Protein AF-A0A8W7PB86-F1 (afdb_monomer)

Nearest PDB structures (foldseek):
  3zx6-assembly1_B  TM=9.253E-01  e=7.399E-15  Archaeoglobus fulgidus DSM 4304
  1qu7-assembly1_B  TM=8.849E-01  e=1.994E-15  Escherichia coli
  8c5v-assembly1_I  TM=8.626E-01  e=2.073E-13  Escherichia coli
  3ja6-assembly1_I  TM=6.008E-01  e=1.093E-08  Escherichia coli
  5xg2-assembly1_A  TM=4.480E-01  e=7.455E-02  Pyrococcus yayanosii CH1

Solvent-accessible surface area (backbone atoms only — not comparable to full-atom values): 10425 Å² total; per-residue (Å²): 108,68,68,57,54,50,53,37,51,52,50,25,53,49,21,54,51,50,31,52,52,27,51,54,50,31,52,51,30,52,53,50,36,53,52,38,53,53,50,46,51,51,42,51,53,50,43,56,51,44,53,53,51,43,56,53,31,53,49,51,30,52,50,19,52,51,44,30,52,53,18,50,53,43,31,52,53,16,61,72,52,45,83,82,13,53,70,51,32,52,51,18,53,51,48,26,50,51,17,52,53,47,31,52,52,27,52,53,51,43,51,53,42,54,51,49,46,52,52,44,53,54,50,40,53,56,44,51,54,49,33,55,49,29,54,49,48,35,52,54,32,50,52,51,31,53,52,24,52,52,47,28,53,52,26,53,50,49,51,54,52,51,52,51,50,52,53,53,49,55,54,50,49,53,51,50,53,50,50,51,52,52,49,53,52,51,50,54,51,49,52,52,50,50,52,52,50,52,52,54,48,51,70,71,69,66,74,78,95,125

Structure (mmCIF, N/CA/C/O backbone):
data_AF-A0A8W7PB86-F1
#
_entry.id   AF-A0A8W7PB86-F1
#
loop_
_atom_site.group_PDB
_atom_site.id
_atom_site.type_symbol
_atom_site.label_atom_id
_atom_site.label_alt_id
_atom_site.label_comp_id
_atom_site.label_asym_id
_atom_site.label_entity_id
_atom_site.label_seq_id
_atom_site.pdbx_PDB_ins_code
_atom_site.Cartn_x
_atom_site.Cartn_y
_atom_site.Cartn_z
_atom_site.occupancy
_atom_site.B_iso_or_equiv
_atom_site.auth_seq_id
_atom_site.auth_comp_id
_atom_site.auth_asym_id
_atom_site.auth_atom_id
_atom_site.pdbx_PDB_model_num
ATOM 1 N N . MET A 1 1 ? 31.584 1.619 -36.256 1.00 73.12 1 MET A N 1
ATOM 2 C CA . MET A 1 1 ? 30.435 0.694 -36.369 1.00 73.12 1 MET A CA 1
ATOM 3 C C . MET A 1 1 ? 30.340 -0.238 -35.172 1.00 73.12 1 MET A C 1
ATOM 5 O O . MET A 1 1 ? 29.289 -0.254 -34.556 1.00 73.12 1 MET A O 1
ATOM 9 N N . GLU A 1 2 ? 31.423 -0.909 -34.764 1.00 80.25 2 GLU A N 1
ATOM 10 C CA . GLU A 1 2 ? 31.419 -1.807 -33.590 1.00 80.25 2 GLU A CA 1
ATOM 11 C C . GLU A 1 2 ? 30.862 -1.173 -32.307 1.00 80.25 2 GLU A C 1
ATOM 13 O O . GLU A 1 2 ? 30.047 -1.788 -31.629 1.00 80.25 2 GLU A O 1
ATOM 18 N N . GLN A 1 3 ? 31.235 0.077 -32.009 1.00 84.69 3 GLN A N 1
ATOM 19 C CA . GLN A 1 3 ? 30.703 0.808 -30.851 1.00 84.69 3 GLN A CA 1
ATOM 20 C C . GLN A 1 3 ? 29.182 1.021 -30.932 1.00 84.69 3 GLN A C 1
ATOM 22 O O . GLN A 1 3 ? 28.494 0.817 -29.942 1.00 84.69 3 GLN A O 1
ATOM 27 N N . LEU A 1 4 ? 28.639 1.354 -32.112 1.00 87.50 4 LEU A N 1
ATOM 28 C CA . LEU A 1 4 ? 27.190 1.511 -32.297 1.00 87.50 4 LEU A CA 1
ATOM 29 C C . LEU A 1 4 ? 26.461 0.176 -32.121 1.00 87.50 4 LEU A C 1
ATOM 31 O O . LEU A 1 4 ? 25.465 0.122 -31.407 1.00 87.50 4 LEU A O 1
ATOM 35 N N . THR A 1 5 ? 26.981 -0.909 -32.707 1.00 89.44 5 THR A N 1
ATOM 36 C CA . THR A 1 5 ? 26.427 -2.258 -32.518 1.00 89.44 5 THR A CA 1
ATOM 37 C C . THR A 1 5 ? 26.437 -2.662 -31.043 1.00 89.44 5 THR A C 1
ATOM 39 O O . THR A 1 5 ? 25.452 -3.206 -30.547 1.00 89.44 5 THR A O 1
ATOM 42 N N . ALA A 1 6 ? 27.527 -2.370 -30.325 1.00 92.00 6 ALA A N 1
ATOM 43 C CA . ALA A 1 6 ? 27.647 -2.661 -28.901 1.00 92.00 6 ALA A CA 1
ATOM 44 C C . ALA A 1 6 ? 26.615 -1.884 -28.068 1.00 92.00 6 ALA A C 1
ATOM 46 O O . ALA A 1 6 ? 25.937 -2.483 -27.235 1.00 92.00 6 ALA A O 1
ATOM 47 N N . THR A 1 7 ? 26.441 -0.582 -28.321 1.00 93.12 7 THR A N 1
ATOM 48 C CA . THR A 1 7 ? 25.456 0.242 -27.604 1.00 93.12 7 THR A CA 1
ATOM 49 C C . THR A 1 7 ? 24.020 -0.198 -27.885 1.00 93.12 7 THR A C 1
ATOM 51 O O . THR A 1 7 ? 23.219 -0.280 -26.959 1.00 93.12 7 THR A O 1
ATOM 54 N N . VAL A 1 8 ? 23.681 -0.528 -29.135 1.00 93.88 8 VAL A N 1
ATOM 55 C CA . VAL A 1 8 ? 22.331 -1.000 -29.487 1.00 93.88 8 VAL A CA 1
ATOM 56 C C . VAL A 1 8 ? 22.029 -2.351 -28.836 1.00 93.88 8 VAL A C 1
ATOM 58 O O . VAL A 1 8 ? 20.952 -2.528 -28.268 1.00 93.88 8 VAL A O 1
ATOM 61 N N . LYS A 1 9 ? 22.993 -3.279 -28.832 1.00 90.44 9 LYS A N 1
ATOM 62 C CA . LYS A 1 9 ? 22.848 -4.559 -28.129 1.00 90.44 9 LYS A CA 1
ATOM 63 C C . LYS A 1 9 ? 22.656 -4.359 -26.623 1.00 90.44 9 LYS A C 1
ATOM 65 O O . LYS A 1 9 ? 21.748 -4.937 -26.039 1.00 90.44 9 LYS A O 1
ATOM 70 N N . GLN A 1 10 ? 23.457 -3.485 -26.015 1.00 93.94 10 GLN A N 1
ATOM 71 C CA . GLN A 1 10 ? 23.319 -3.144 -24.601 1.00 93.94 10 GLN A CA 1
ATOM 72 C C . GLN A 1 10 ? 21.949 -2.520 -24.287 1.00 93.94 10 GLN A C 1
ATOM 74 O O . GLN A 1 10 ? 21.375 -2.809 -23.241 1.00 93.94 10 GLN A O 1
ATOM 79 N N . ASN A 1 11 ? 21.392 -1.696 -25.181 1.00 93.88 11 ASN A N 1
ATOM 80 C CA . ASN A 1 11 ? 20.044 -1.145 -25.018 1.00 93.88 11 ASN A CA 1
ATOM 81 C C . ASN A 1 11 ? 18.960 -2.230 -25.061 1.00 93.88 11 ASN A C 1
ATOM 83 O O . ASN A 1 11 ? 18.049 -2.190 -24.236 1.00 93.88 11 ASN A O 1
ATOM 87 N N . ALA A 1 12 ? 19.070 -3.207 -25.967 1.00 91.31 12 ALA A N 1
ATOM 88 C CA . ALA A 1 12 ? 18.151 -4.345 -26.020 1.00 91.31 12 ALA A CA 1
ATOM 89 C C . ALA A 1 12 ? 18.204 -5.171 -24.722 1.00 91.31 12 ALA A C 1
ATOM 91 O O . ALA A 1 12 ? 17.166 -5.457 -24.123 1.00 91.31 12 ALA A O 1
ATOM 92 N N . ASP A 1 13 ? 19.411 -5.482 -24.241 1.00 92.38 13 ASP A N 1
ATOM 93 C CA . ASP A 1 13 ? 19.615 -6.217 -22.988 1.00 92.38 13 ASP A CA 1
ATOM 94 C C . ASP A 1 13 ? 19.053 -5.435 -21.783 1.00 92.38 13 ASP A C 1
ATOM 96 O O . ASP A 1 13 ? 18.333 -5.990 -20.948 1.00 92.38 13 ASP A O 1
ATOM 100 N N . ASN A 1 14 ? 19.300 -4.121 -21.724 1.00 94.25 14 ASN A N 1
ATOM 101 C CA . ASN A 1 14 ? 18.752 -3.241 -20.690 1.00 94.25 14 ASN A CA 1
ATOM 102 C C . ASN A 1 14 ? 17.219 -3.192 -20.721 1.00 94.25 14 ASN A C 1
ATOM 104 O O . ASN A 1 14 ? 16.592 -3.212 -19.663 1.00 94.25 14 ASN A O 1
ATOM 108 N N . ALA A 1 15 ? 16.609 -3.147 -21.907 1.00 94.12 15 ALA A N 1
ATOM 109 C CA . ALA A 1 15 ? 15.158 -3.168 -22.058 1.00 94.12 15 ALA A CA 1
ATOM 110 C C . ALA A 1 15 ? 14.560 -4.497 -21.563 1.00 94.12 15 ALA A C 1
ATOM 112 O O . ALA A 1 15 ? 13.553 -4.500 -20.852 1.00 94.12 15 ALA A O 1
ATOM 113 N N . HIS A 1 16 ? 15.215 -5.629 -21.847 1.00 90.94 16 HIS A N 1
ATOM 114 C CA . HIS A 1 16 ? 14.817 -6.931 -21.307 1.00 90.94 16 HIS A CA 1
ATOM 115 C C . HIS A 1 16 ? 14.925 -6.998 -19.778 1.00 90.94 16 HIS A C 1
ATOM 117 O O . HIS A 1 16 ? 13.985 -7.456 -19.123 1.00 90.94 16 HIS A O 1
ATOM 123 N N . HIS A 1 17 ? 16.022 -6.508 -19.196 1.00 93.12 17 HIS A N 1
ATOM 124 C CA . HIS A 1 17 ? 16.174 -6.416 -17.741 1.00 93.12 17 HIS A CA 1
ATOM 125 C C . HIS A 1 17 ? 15.119 -5.502 -17.105 1.00 93.12 17 HIS A C 1
ATOM 127 O O . HIS A 1 17 ? 14.488 -5.877 -16.118 1.00 93.12 17 HIS A O 1
ATOM 133 N N . ALA A 1 18 ? 14.876 -4.323 -17.678 1.00 94.31 18 ALA A N 1
ATOM 134 C CA . ALA A 1 18 ? 13.863 -3.396 -17.183 1.00 94.31 18 ALA A CA 1
ATOM 135 C C . ALA A 1 18 ? 12.451 -4.002 -17.235 1.00 94.31 18 ALA A C 1
ATOM 137 O O . ALA A 1 18 ? 11.664 -3.801 -16.312 1.00 94.31 18 ALA A O 1
ATOM 138 N N . ASN A 1 19 ? 12.143 -4.793 -18.267 1.00 91.88 19 ASN A N 1
ATOM 139 C CA . ASN A 1 19 ? 10.886 -5.532 -18.359 1.00 91.88 19 ASN A CA 1
ATOM 140 C C . ASN A 1 19 ? 10.727 -6.561 -17.219 1.00 91.88 19 ASN A C 1
ATOM 142 O O . ASN A 1 19 ? 9.663 -6.645 -16.608 1.00 91.88 19 ASN A O 1
ATOM 146 N N . GLN A 1 20 ? 11.787 -7.300 -16.876 1.00 91.62 20 GLN A N 1
ATOM 147 C CA . GLN A 1 20 ? 11.762 -8.223 -15.732 1.00 91.62 20 GLN A CA 1
ATOM 148 C C . GLN A 1 20 ? 11.542 -7.482 -14.407 1.00 91.62 20 GLN A C 1
ATOM 150 O O . GLN A 1 20 ? 10.650 -7.850 -13.647 1.00 91.62 20 GLN A O 1
ATOM 155 N N . LEU A 1 21 ? 12.266 -6.381 -14.169 1.00 93.88 21 LEU A N 1
ATOM 156 C CA . LEU A 1 21 ? 12.064 -5.550 -12.975 1.00 93.88 21 LEU A CA 1
ATOM 157 C C . LEU A 1 21 ? 10.634 -4.998 -12.893 1.00 93.88 21 LEU A C 1
ATOM 159 O O . LEU A 1 21 ? 10.044 -4.951 -11.813 1.00 93.88 21 LEU A O 1
ATOM 163 N N . ALA A 1 22 ? 10.062 -4.584 -14.025 1.00 93.69 22 ALA A N 1
ATOM 164 C CA . ALA A 1 22 ? 8.675 -4.144 -14.090 1.00 93.69 22 ALA A CA 1
ATOM 165 C C . ALA A 1 22 ? 7.706 -5.288 -13.738 1.00 93.69 22 ALA A C 1
ATOM 167 O O . ALA A 1 22 ? 6.748 -5.075 -12.996 1.00 93.69 22 ALA A O 1
ATOM 168 N N . ALA A 1 23 ? 7.951 -6.515 -14.202 1.00 90.81 23 ALA A N 1
ATOM 169 C CA . ALA A 1 23 ? 7.130 -7.668 -13.834 1.00 90.81 23 ALA A CA 1
ATOM 170 C C . ALA A 1 23 ? 7.153 -7.930 -12.315 1.00 90.81 23 ALA A C 1
ATOM 172 O O . ALA A 1 23 ? 6.088 -8.043 -11.701 1.00 90.81 23 ALA A O 1
ATOM 173 N N . ASP A 1 24 ? 8.337 -7.922 -11.700 1.00 93.69 24 ASP A N 1
ATOM 174 C CA . ASP A 1 24 ? 8.505 -8.128 -10.255 1.00 93.69 24 ASP A CA 1
ATOM 175 C C . ASP A 1 24 ? 7.837 -7.014 -9.429 1.00 93.69 24 ASP A C 1
ATOM 177 O O . ASP A 1 24 ? 7.148 -7.271 -8.433 1.00 93.69 24 ASP A O 1
ATOM 181 N N . ALA A 1 25 ? 7.979 -5.757 -9.864 1.00 93.44 25 ALA A N 1
ATOM 182 C CA . ALA A 1 25 ? 7.320 -4.614 -9.237 1.00 93.44 25 ALA A CA 1
ATOM 183 C C . ALA A 1 25 ? 5.789 -4.709 -9.342 1.00 93.44 25 ALA A C 1
ATOM 185 O O . ALA A 1 25 ? 5.083 -4.423 -8.373 1.00 93.44 25 ALA A O 1
ATOM 186 N N . SER A 1 26 ? 5.267 -5.154 -10.490 1.00 93.62 26 SER A N 1
ATOM 187 C CA . SER A 1 26 ? 3.831 -5.364 -10.698 1.00 93.62 26 SER A CA 1
ATOM 188 C C . SER A 1 26 ? 3.287 -6.457 -9.778 1.00 93.62 26 SER A C 1
ATOM 190 O O . SER A 1 26 ? 2.278 -6.250 -9.103 1.00 93.62 26 SER A O 1
ATOM 192 N N . GLN A 1 27 ? 3.996 -7.584 -9.666 1.00 93.44 27 GLN A N 1
ATOM 193 C CA . GLN A 1 27 ? 3.640 -8.662 -8.744 1.00 93.44 27 GLN A CA 1
ATOM 194 C C . GLN A 1 27 ? 3.636 -8.182 -7.286 1.00 93.44 27 GLN A C 1
ATOM 196 O O . GLN A 1 27 ? 2.700 -8.471 -6.537 1.00 93.44 27 GLN A O 1
ATOM 201 N N . THR A 1 28 ? 4.647 -7.410 -6.886 1.00 94.19 28 THR A N 1
ATOM 202 C CA . THR A 1 28 ? 4.736 -6.841 -5.533 1.00 94.19 28 THR A CA 1
ATOM 203 C C . THR A 1 28 ? 3.569 -5.891 -5.253 1.00 94.19 28 THR A C 1
ATOM 205 O O . THR A 1 28 ? 2.939 -5.972 -4.199 1.00 94.19 28 THR A O 1
ATOM 208 N N . ALA A 1 29 ? 3.216 -5.028 -6.209 1.00 93.06 29 ALA A N 1
ATOM 209 C CA . ALA A 1 29 ? 2.075 -4.125 -6.083 1.00 93.06 29 ALA A CA 1
ATOM 210 C C . ALA A 1 29 ? 0.734 -4.882 -6.008 1.00 93.06 29 ALA A C 1
ATOM 212 O O . ALA A 1 29 ? -0.136 -4.515 -5.218 1.00 93.06 29 ALA A O 1
ATOM 213 N N . GLN A 1 30 ? 0.573 -5.976 -6.761 1.00 93.06 30 GLN A N 1
ATOM 214 C CA . GLN A 1 30 ? -0.606 -6.847 -6.674 1.00 93.06 30 GLN A CA 1
ATOM 215 C C . GLN A 1 30 ? -0.737 -7.507 -5.296 1.00 93.06 30 GLN A C 1
ATOM 217 O O . GLN A 1 30 ? -1.824 -7.503 -4.716 1.00 93.06 30 GLN A O 1
ATOM 222 N N . GLN A 1 31 ? 0.362 -8.034 -4.747 1.00 94.38 31 GLN A N 1
ATOM 223 C CA . GLN A 1 31 ? 0.389 -8.568 -3.381 1.00 94.38 31 GLN A CA 1
ATOM 224 C C . GLN A 1 31 ? 0.056 -7.477 -2.354 1.00 94.38 31 GLN A C 1
ATOM 226 O O . GLN A 1 31 ? -0.749 -7.705 -1.452 1.00 94.38 31 GLN A O 1
ATOM 231 N N . GLY A 1 32 ? 0.592 -6.266 -2.535 1.00 94.44 32 GLY A N 1
ATOM 232 C CA . GLY A 1 32 ? 0.239 -5.096 -1.729 1.00 94.44 32 GLY A CA 1
ATOM 233 C C . GLY A 1 32 ? -1.262 -4.791 -1.757 1.00 94.44 32 GLY A C 1
ATOM 234 O O . GLY A 1 32 ? -1.870 -4.596 -0.706 1.00 94.44 32 GLY A O 1
ATOM 235 N N . GLY A 1 33 ? -1.888 -4.841 -2.936 1.00 93.19 33 GLY A N 1
ATOM 236 C CA . GLY A 1 33 ? -3.338 -4.687 -3.089 1.00 93.19 33 GLY A CA 1
ATOM 237 C C . GLY A 1 33 ? -4.150 -5.764 -2.355 1.00 93.19 33 GLY A C 1
ATOM 238 O O . GLY A 1 33 ? -5.169 -5.459 -1.735 1.00 93.19 33 GLY A O 1
ATOM 239 N N . GLN A 1 34 ? -3.687 -7.018 -2.353 1.00 93.25 34 GLN A N 1
ATOM 240 C CA . GLN A 1 34 ? -4.328 -8.097 -1.587 1.00 93.25 34 GLN A CA 1
ATOM 241 C C . GLN A 1 34 ? -4.240 -7.864 -0.073 1.00 93.25 34 GLN A C 1
ATOM 243 O O . GLN A 1 34 ? -5.244 -8.021 0.625 1.00 93.25 34 GLN A O 1
ATOM 248 N N . LEU A 1 35 ? -3.074 -7.443 0.431 1.00 94.12 35 LEU A N 1
ATOM 249 C CA . LEU A 1 35 ? -2.894 -7.101 1.846 1.00 94.12 35 LEU A CA 1
ATOM 250 C C . LEU A 1 35 ? -3.803 -5.940 2.259 1.00 94.12 35 LEU A C 1
ATOM 252 O O . LEU A 1 35 ? -4.456 -6.010 3.298 1.00 94.12 35 LEU A O 1
ATOM 256 N N . VAL A 1 36 ? -3.895 -4.899 1.429 1.00 94.56 36 VAL A N 1
ATOM 257 C CA . VAL A 1 36 ? -4.808 -3.769 1.645 1.00 94.56 36 VAL A CA 1
ATOM 258 C C . VAL A 1 36 ? -6.252 -4.254 1.799 1.00 94.56 36 VAL A C 1
ATOM 260 O O . VAL A 1 36 ? -6.921 -3.883 2.762 1.00 94.56 36 VAL A O 1
ATOM 263 N N . ASN A 1 37 ? -6.719 -5.150 0.925 1.00 91.44 37 ASN A N 1
ATOM 264 C CA . ASN A 1 37 ? -8.068 -5.717 1.022 1.00 91.44 37 ASN A CA 1
ATOM 265 C C . ASN A 1 37 ? -8.293 -6.498 2.329 1.00 91.44 37 ASN A C 1
ATOM 267 O O . ASN A 1 37 ? -9.357 -6.386 2.942 1.00 91.44 37 ASN A O 1
ATOM 271 N N . GLN A 1 38 ? -7.292 -7.253 2.792 1.00 94.69 38 GLN A N 1
ATOM 272 C CA . GLN A 1 38 ? -7.339 -7.932 4.092 1.00 94.69 38 GLN A CA 1
ATOM 273 C C . GLN A 1 38 ? -7.425 -6.947 5.266 1.00 94.69 38 GLN A C 1
ATOM 275 O O . GLN A 1 38 ? -8.203 -7.166 6.201 1.00 94.69 38 GLN A O 1
ATOM 280 N N . VAL A 1 39 ? -6.671 -5.846 5.214 1.00 94.50 39 VAL A N 1
ATOM 281 C CA . VAL A 1 39 ? -6.720 -4.795 6.241 1.00 94.50 39 VAL A CA 1
ATOM 282 C C . VAL A 1 39 ? -8.101 -4.141 6.272 1.00 94.50 39 VAL A C 1
ATOM 284 O O . VAL A 1 39 ? -8.668 -3.994 7.352 1.00 94.50 39 VAL A O 1
ATOM 287 N N . VAL A 1 40 ? -8.690 -3.824 5.114 1.00 92.06 40 VAL A N 1
ATOM 288 C CA . VAL A 1 40 ? -10.060 -3.282 5.034 1.00 92.06 40 VAL A CA 1
ATOM 289 C C . VAL A 1 40 ? -11.077 -4.250 5.643 1.00 92.06 40 VAL A C 1
ATOM 291 O O . VAL A 1 40 ? -11.936 -3.824 6.414 1.00 92.06 40 VAL A O 1
ATOM 294 N N . SER A 1 41 ? -10.978 -5.551 5.348 1.00 93.44 41 SER A N 1
ATOM 295 C CA . SER A 1 41 ? -11.853 -6.562 5.961 1.00 93.44 41 SER A CA 1
ATOM 296 C C . SER A 1 41 ? -11.722 -6.567 7.485 1.00 93.44 41 SER A C 1
ATOM 298 O O . SER A 1 41 ? -12.723 -6.502 8.191 1.00 93.44 41 SER A O 1
ATOM 300 N N . THR A 1 42 ? -10.488 -6.555 7.991 1.00 94.94 42 THR A N 1
ATOM 301 C CA . THR A 1 42 ? -10.215 -6.540 9.435 1.00 94.94 42 THR A CA 1
ATOM 302 C C . THR A 1 42 ? -10.768 -5.276 10.099 1.00 94.94 42 THR A C 1
ATOM 304 O O . THR A 1 42 ? -11.363 -5.346 11.171 1.00 94.94 42 THR A O 1
ATOM 307 N N . MET A 1 43 ? -10.638 -4.111 9.456 1.00 93.00 43 MET A N 1
ATOM 308 C CA . MET A 1 43 ? -11.208 -2.858 9.964 1.00 93.00 43 MET A CA 1
ATOM 309 C C . MET A 1 43 ? -12.740 -2.907 10.037 1.00 93.00 43 MET A C 1
ATOM 311 O O . MET A 1 43 ? -13.323 -2.426 11.011 1.00 93.00 43 MET A O 1
ATOM 315 N N . ARG A 1 44 ? -13.408 -3.541 9.063 1.00 91.44 44 ARG A N 1
ATOM 316 C CA . ARG A 1 44 ? -14.864 -3.765 9.112 1.00 91.44 44 ARG A CA 1
ATOM 317 C C . ARG A 1 44 ? -15.263 -4.678 10.270 1.00 91.44 44 ARG A C 1
ATOM 319 O O . ARG A 1 44 ? -16.227 -4.367 10.966 1.00 91.44 44 ARG A O 1
ATOM 326 N N . ASP A 1 45 ? -14.503 -5.740 10.527 1.00 94.56 45 ASP A N 1
ATOM 327 C CA . ASP A 1 45 ? -14.751 -6.646 11.655 1.00 94.56 45 ASP A CA 1
ATOM 328 C C . ASP A 1 45 ? -14.557 -5.945 13.012 1.00 94.56 45 ASP A C 1
ATOM 330 O O . ASP A 1 45 ? -15.356 -6.134 13.938 1.00 94.56 45 ASP A O 1
ATOM 334 N N . ILE A 1 46 ? -13.539 -5.082 13.128 1.00 93.31 46 ILE A N 1
ATOM 335 C CA . ILE A 1 46 ? -13.310 -4.242 14.314 1.00 93.31 46 ILE A CA 1
ATOM 336 C C . ILE A 1 46 ? -14.473 -3.264 14.509 1.00 93.31 46 ILE A C 1
ATOM 338 O O . ILE A 1 46 ? -14.976 -3.130 15.627 1.00 93.31 46 ILE A O 1
ATOM 342 N N . SER A 1 47 ? -14.932 -2.606 13.441 1.00 91.81 47 SER A N 1
ATOM 343 C CA . SER A 1 47 ? -16.084 -1.697 13.486 1.00 91.81 47 SER A CA 1
ATOM 344 C C . SER A 1 47 ? -17.356 -2.424 13.944 1.00 91.81 47 SER A C 1
ATOM 346 O O . SER A 1 47 ? -18.011 -2.000 14.898 1.00 91.81 47 SER A O 1
ATOM 348 N N . GLY A 1 48 ? -17.647 -3.595 13.364 1.00 92.88 48 GLY A N 1
ATOM 349 C CA . GLY A 1 48 ? -18.783 -4.427 13.767 1.00 92.88 48 GLY A CA 1
ATOM 350 C C . GLY A 1 48 ? -18.696 -4.908 15.219 1.00 92.88 48 GLY A C 1
ATOM 351 O O . GLY A 1 48 ? -19.695 -4.906 15.938 1.00 92.88 48 GLY A O 1
ATOM 352 N N . SER A 1 49 ? -17.500 -5.274 15.686 1.00 95.38 49 SER A N 1
ATOM 353 C CA . SER A 1 49 ? -17.269 -5.637 17.091 1.00 95.38 49 SER A CA 1
ATOM 354 C C . SER A 1 49 ? -17.476 -4.444 18.024 1.00 95.38 49 SER A C 1
ATOM 356 O O . SER A 1 49 ? -18.121 -4.584 19.059 1.00 95.38 49 SER A O 1
ATOM 358 N N . SER A 1 50 ? -17.001 -3.260 17.635 1.00 95.00 50 SER A N 1
ATOM 359 C CA . SER A 1 50 ? -17.154 -2.025 18.413 1.00 95.00 50 SER A CA 1
ATOM 360 C C . SER A 1 50 ? -18.625 -1.636 18.566 1.00 95.00 50 SER A C 1
ATOM 362 O O . SER A 1 50 ? -19.051 -1.280 19.663 1.00 95.00 50 SER A O 1
ATOM 364 N N . GLN A 1 51 ? -19.426 -1.805 17.510 1.00 92.25 51 GLN A N 1
ATOM 365 C CA . GLN A 1 51 ? -20.870 -1.573 17.556 1.00 92.25 51 GLN A CA 1
ATOM 366 C C . GLN A 1 51 ? -21.572 -2.486 18.573 1.00 92.25 51 GLN A C 1
ATOM 368 O O . GLN A 1 51 ? -22.391 -2.019 19.362 1.00 92.25 51 GLN A O 1
ATOM 373 N N . ARG A 1 52 ? -21.203 -3.774 18.626 1.00 95.69 52 ARG A N 1
ATOM 374 C CA . ARG A 1 52 ? -21.742 -4.702 19.638 1.00 95.69 52 ARG A CA 1
ATOM 375 C C . ARG A 1 52 ? -21.371 -4.277 21.057 1.00 95.69 52 ARG A C 1
ATOM 377 O O . ARG A 1 52 ? -22.192 -4.385 21.963 1.00 95.69 52 ARG A O 1
ATOM 384 N N . ILE A 1 53 ? -20.147 -3.788 21.270 1.00 95.38 53 ILE A N 1
ATOM 385 C CA . ILE A 1 53 ? -19.736 -3.277 22.587 1.00 95.38 53 ILE A CA 1
ATOM 386 C C . ILE A 1 53 ? -20.558 -2.029 22.946 1.00 95.38 53 ILE A C 1
ATOM 388 O O . ILE A 1 53 ? -20.976 -1.904 24.099 1.00 95.38 53 ILE A O 1
ATOM 392 N N . ALA A 1 54 ? -20.853 -1.144 21.987 1.00 95.38 54 ALA A N 1
ATOM 393 C CA . ALA A 1 54 ? -21.714 0.017 22.223 1.00 95.38 54 ALA A CA 1
ATOM 394 C C . ALA A 1 54 ? -23.112 -0.411 22.704 1.00 95.38 54 ALA A C 1
ATOM 396 O O . ALA A 1 54 ? -23.569 0.065 23.739 1.00 95.38 54 ALA A O 1
ATOM 397 N N . GLU A 1 55 ? -23.739 -1.383 22.033 1.00 95.88 55 GLU A N 1
ATOM 398 C CA . GLU A 1 55 ? -25.047 -1.934 22.424 1.00 95.88 55 GLU A CA 1
ATOM 399 C C . GLU A 1 55 ? -25.038 -2.522 23.846 1.00 95.88 55 GLU A C 1
ATOM 401 O O . GLU A 1 55 ? -25.935 -2.249 24.650 1.00 95.88 55 GLU A O 1
ATOM 406 N N . ILE A 1 56 ? -23.995 -3.285 24.193 1.00 96.62 56 ILE A N 1
ATOM 407 C CA . ILE A 1 56 ? -23.818 -3.838 25.545 1.00 96.62 56 ILE A CA 1
ATOM 408 C C . ILE A 1 56 ? -23.651 -2.711 26.571 1.00 96.62 56 ILE A C 1
ATOM 410 O O . ILE A 1 56 ? -24.220 -2.769 27.661 1.00 96.62 56 ILE A O 1
ATOM 414 N N . THR A 1 57 ? -22.901 -1.667 26.230 1.00 96.50 57 THR A N 1
ATOM 415 C CA . THR A 1 57 ? -22.664 -0.521 27.117 1.00 96.50 57 THR A CA 1
ATOM 416 C C . THR A 1 57 ? -23.955 0.261 27.369 1.00 96.50 57 THR A C 1
ATOM 418 O O . THR A 1 57 ? -24.246 0.622 28.514 1.00 96.50 57 THR A O 1
ATOM 421 N N . THR A 1 58 ? -24.794 0.434 26.343 1.00 96.69 58 THR A N 1
ATOM 422 C CA . THR A 1 58 ? -26.142 1.004 26.481 1.00 96.69 58 THR A CA 1
ATOM 423 C C . THR A 1 58 ? -27.018 0.159 27.410 1.00 96.69 58 THR A C 1
ATOM 425 O O . THR A 1 58 ? -27.692 0.710 28.284 1.00 96.69 58 THR A O 1
ATOM 428 N N . LEU A 1 59 ? -26.979 -1.173 27.284 1.00 97.94 59 LEU A N 1
ATOM 429 C CA . LEU A 1 59 ? -27.700 -2.081 28.183 1.00 97.94 59 LEU A CA 1
ATOM 430 C C . LEU A 1 59 ? -27.222 -1.942 29.639 1.00 97.94 59 LEU A C 1
ATOM 432 O O . LEU A 1 59 ? -28.053 -1.843 30.541 1.00 97.94 59 LEU A O 1
ATOM 436 N N . ILE A 1 60 ? -25.907 -1.880 29.877 1.00 97.00 60 ILE A N 1
ATOM 437 C CA . ILE A 1 60 ? -25.326 -1.687 31.218 1.00 97.00 60 ILE A CA 1
ATOM 438 C C . ILE A 1 60 ? -25.800 -0.365 31.831 1.00 97.00 60 ILE A C 1
ATOM 440 O O . ILE A 1 60 ? -26.218 -0.344 32.989 1.00 97.00 60 ILE A O 1
ATOM 444 N N . ASN A 1 61 ? -25.799 0.726 31.060 1.00 97.50 61 ASN A N 1
ATOM 445 C CA . ASN A 1 61 ? -26.326 2.012 31.518 1.00 97.50 61 ASN A CA 1
ATOM 446 C C . ASN A 1 61 ? -27.827 1.918 31.873 1.00 97.50 61 ASN A C 1
ATOM 448 O O . ASN A 1 61 ? -28.267 2.456 32.890 1.00 97.50 61 ASN A O 1
ATOM 452 N N . GLY A 1 62 ? -28.609 1.163 31.092 1.00 97.88 62 GLY A N 1
ATOM 453 C CA . GLY A 1 62 ? -30.008 0.852 31.401 1.00 97.88 62 GLY A CA 1
ATOM 454 C C . GLY A 1 62 ? -30.185 0.084 32.718 1.00 97.88 62 GLY A C 1
ATOM 455 O O . GLY A 1 62 ? -31.024 0.457 33.540 1.00 97.88 62 GLY A O 1
ATOM 456 N N . ILE A 1 63 ? -29.359 -0.939 32.965 1.00 97.88 63 ILE A N 1
ATOM 457 C CA . ILE A 1 63 ? -29.360 -1.713 34.220 1.00 97.88 63 ILE A CA 1
ATOM 458 C C . ILE A 1 63 ? -28.976 -0.821 35.407 1.00 97.88 63 ILE A C 1
ATOM 460 O O . ILE A 1 63 ? -29.612 -0.879 36.463 1.00 97.88 63 ILE A O 1
ATOM 464 N N . ALA A 1 64 ? -27.968 0.038 35.243 1.00 98.19 64 ALA A N 1
ATOM 465 C CA . ALA A 1 64 ? -27.559 0.996 36.263 1.00 98.19 64 ALA A CA 1
ATOM 466 C C . ALA A 1 64 ? -28.700 1.973 36.600 1.00 98.19 64 ALA A C 1
ATOM 468 O O . ALA A 1 64 ? -28.992 2.214 37.773 1.00 98.19 64 ALA A O 1
ATOM 469 N N . PHE A 1 65 ? -29.418 2.472 35.591 1.00 97.69 65 PHE A N 1
ATOM 470 C CA . PHE A 1 65 ? -30.588 3.326 35.790 1.00 97.69 65 PHE A CA 1
ATOM 471 C C . PHE A 1 65 ? -31.720 2.611 36.543 1.00 97.69 65 PHE A C 1
ATOM 473 O O . PHE A 1 65 ? -32.254 3.155 37.512 1.00 97.69 65 PHE A O 1
ATOM 480 N N . GLN A 1 66 ? -32.047 1.374 36.158 1.00 98.31 66 GLN A N 1
ATOM 481 C CA . GLN A 1 66 ? -33.040 0.557 36.863 1.00 98.31 66 GLN A CA 1
ATOM 482 C C . GLN A 1 66 ? -32.627 0.310 38.320 1.00 98.31 66 GLN A C 1
ATOM 484 O O . GLN A 1 66 ? -33.426 0.523 39.229 1.00 98.31 66 GLN A O 1
ATOM 489 N N . THR A 1 67 ? -31.363 -0.045 38.561 1.00 98.06 67 THR A N 1
ATOM 490 C CA . THR A 1 67 ? -30.812 -0.262 39.909 1.00 98.06 67 THR A CA 1
ATOM 491 C C . THR A 1 67 ? -30.920 0.999 40.768 1.00 98.06 67 THR A C 1
ATOM 493 O O . THR A 1 67 ? -31.314 0.928 41.930 1.00 98.06 67 THR A O 1
ATOM 496 N N . ASN A 1 68 ? -30.647 2.170 40.187 1.00 96.94 68 ASN A N 1
ATOM 497 C CA . ASN A 1 68 ? -30.801 3.458 40.858 1.00 96.94 68 ASN A CA 1
ATOM 498 C C . ASN A 1 68 ? -32.268 3.743 41.249 1.00 96.94 68 ASN A C 1
ATOM 500 O O . ASN A 1 68 ? -32.513 4.253 42.342 1.00 96.94 68 ASN A O 1
ATOM 504 N N . ILE A 1 69 ? -33.245 3.375 40.409 1.00 97.25 69 ILE A N 1
ATOM 505 C CA . ILE A 1 69 ? -34.676 3.480 40.748 1.00 97.25 69 ILE A CA 1
ATOM 506 C C . ILE A 1 69 ? -35.053 2.502 41.869 1.00 97.25 69 ILE A C 1
ATOM 508 O O . ILE A 1 69 ? -35.727 2.902 42.819 1.00 97.25 69 ILE A O 1
ATOM 512 N N . LEU A 1 70 ? -34.605 1.242 41.804 1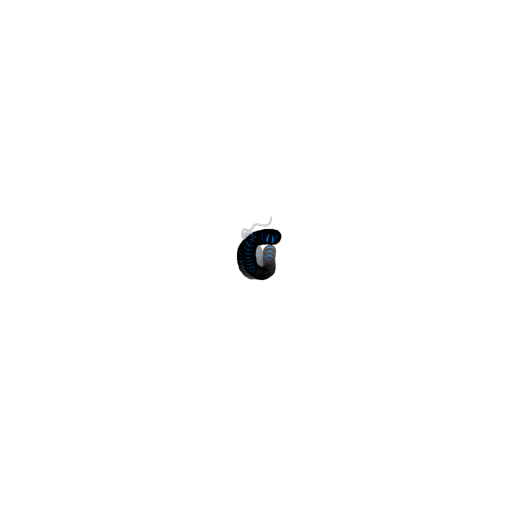.00 97.50 70 LEU A N 1
ATOM 513 C CA . LEU A 1 70 ? -34.865 0.263 42.868 1.00 97.50 70 LEU A CA 1
ATOM 514 C C . LEU A 1 70 ? -34.295 0.732 44.214 1.00 97.50 70 LEU A C 1
ATOM 516 O O . LEU A 1 70 ? -34.978 0.647 45.233 1.00 97.50 70 LEU A O 1
ATOM 520 N N . ALA A 1 71 ? -33.074 1.269 44.212 1.00 97.50 71 ALA A N 1
ATOM 521 C CA . ALA A 1 71 ? -32.425 1.806 45.403 1.00 97.50 71 ALA A CA 1
ATOM 522 C C . ALA A 1 71 ? -33.179 3.011 45.985 1.00 97.50 71 ALA A C 1
ATOM 524 O O . ALA A 1 71 ? -33.336 3.119 47.200 1.00 97.50 71 ALA A O 1
ATOM 525 N N . LEU A 1 72 ? -33.703 3.895 45.129 1.00 95.88 72 LEU A N 1
ATOM 526 C CA . LEU A 1 72 ? -34.551 5.005 45.559 1.00 95.88 72 LEU A CA 1
ATOM 527 C C . LEU A 1 72 ? -35.839 4.505 46.228 1.00 95.88 72 LEU A C 1
ATOM 529 O O . LEU A 1 72 ? -36.179 4.975 47.311 1.00 95.88 72 LEU A O 1
ATOM 533 N N . ASN A 1 73 ? -36.523 3.530 45.624 1.00 96.12 73 ASN A N 1
ATOM 534 C CA . ASN A 1 73 ? -37.734 2.942 46.201 1.00 96.12 73 ASN A CA 1
ATOM 535 C C . ASN A 1 73 ? -37.447 2.275 47.557 1.00 96.12 73 ASN A C 1
ATOM 537 O O . ASN A 1 73 ? -38.205 2.460 48.506 1.00 96.12 73 ASN A O 1
ATOM 541 N N . ALA A 1 74 ? -36.323 1.562 47.679 1.00 95.81 74 ALA A N 1
ATOM 542 C CA . ALA A 1 74 ? -35.894 0.960 48.940 1.00 95.81 74 ALA A CA 1
ATOM 543 C C . ALA A 1 74 ? -35.603 2.013 50.023 1.00 95.81 74 ALA A C 1
ATOM 545 O O . ALA A 1 74 ? -35.976 1.822 51.178 1.00 95.81 74 ALA A O 1
ATOM 546 N N . ALA A 1 75 ? -34.987 3.143 49.659 1.00 94.81 75 ALA A N 1
ATOM 547 C CA . ALA A 1 75 ? -34.758 4.251 50.585 1.00 94.81 75 ALA A CA 1
ATOM 548 C C . ALA A 1 75 ? -36.077 4.876 51.079 1.00 94.81 75 ALA A C 1
ATOM 550 O O . ALA A 1 75 ? -36.195 5.206 52.259 1.00 94.81 75 ALA A O 1
ATOM 551 N N . VAL A 1 76 ? -37.081 4.997 50.201 1.00 95.44 76 VAL A N 1
ATOM 552 C CA . VAL A 1 76 ? -38.424 5.480 50.565 1.00 95.44 76 VAL A CA 1
ATOM 553 C C . VAL A 1 76 ? -39.109 4.520 51.542 1.00 95.44 76 VAL A C 1
ATOM 555 O O . VAL A 1 76 ? -39.638 4.963 52.562 1.00 95.44 76 VAL A O 1
ATOM 558 N N . GLU A 1 77 ? -39.060 3.212 51.287 1.00 95.00 77 GLU A N 1
ATOM 559 C CA . GLU A 1 77 ? -39.682 2.223 52.177 1.00 95.00 77 GLU A CA 1
ATOM 560 C C . GLU A 1 77 ? -38.945 2.123 53.526 1.00 95.00 77 GLU A C 1
ATOM 562 O O . GLU A 1 77 ? -39.573 2.019 54.579 1.00 95.00 77 GLU A O 1
ATOM 567 N N . ALA A 1 78 ? -37.614 2.260 53.524 1.00 95.00 78 ALA A N 1
ATOM 568 C CA . ALA A 1 78 ? -36.814 2.343 54.744 1.00 95.00 78 ALA A CA 1
ATOM 569 C C . ALA A 1 78 ? -37.190 3.566 55.598 1.00 95.00 78 ALA A C 1
ATOM 571 O O . ALA A 1 78 ? -37.330 3.441 56.815 1.00 95.00 78 ALA A O 1
ATOM 572 N N . ALA A 1 79 ? -37.417 4.728 54.975 1.00 92.62 79 ALA A N 1
ATOM 573 C CA . ALA A 1 79 ? -37.906 5.916 55.674 1.00 92.62 79 ALA A CA 1
ATOM 574 C C . ALA A 1 79 ? -39.310 5.695 56.264 1.00 92.62 79 ALA A C 1
ATOM 576 O O . ALA A 1 79 ? -39.599 6.146 57.373 1.00 92.62 79 ALA A O 1
ATOM 577 N N . ARG A 1 80 ? -40.169 4.949 55.558 1.00 95.06 80 ARG A N 1
ATOM 578 C CA . ARG A 1 80 ? -41.523 4.601 56.011 1.00 95.06 80 ARG A CA 1
ATOM 579 C C . ARG A 1 80 ? -41.526 3.667 57.227 1.00 95.06 80 ARG A C 1
ATOM 581 O O . ARG A 1 80 ? -42.400 3.793 58.080 1.00 95.06 80 ARG A O 1
ATOM 588 N N . ALA A 1 81 ? -40.543 2.773 57.330 1.00 93.56 81 ALA A N 1
ATOM 589 C CA . ALA A 1 81 ? -40.359 1.864 58.465 1.00 93.56 81 ALA A CA 1
ATOM 590 C C . ALA A 1 81 ? -39.756 2.535 59.723 1.00 93.56 81 ALA A C 1
ATOM 592 O O . ALA A 1 81 ? -39.635 1.891 60.770 1.00 93.56 81 ALA A O 1
ATOM 593 N N . GLY A 1 82 ? -39.376 3.817 59.648 1.00 92.81 82 GLY A N 1
ATOM 594 C CA . GLY A 1 82 ? -38.834 4.581 60.774 1.00 92.81 82 GLY A CA 1
ATOM 595 C C . GLY A 1 82 ? -37.530 3.991 61.322 1.00 92.81 82 GLY A C 1
ATOM 596 O O . GLY A 1 82 ? -36.610 3.670 60.571 1.00 92.81 82 GLY A O 1
ATOM 597 N N . GLU A 1 83 ? -37.441 3.823 62.644 1.00 91.44 83 GLU A N 1
ATOM 598 C CA . GLU A 1 83 ? -36.232 3.314 63.318 1.00 91.44 83 GLU A CA 1
ATOM 599 C C . GLU A 1 83 ? -35.831 1.900 62.867 1.00 91.44 83 GLU A C 1
ATOM 601 O O . GLU A 1 83 ? -34.641 1.602 62.760 1.00 91.44 83 GLU A O 1
ATOM 606 N N . GLN A 1 84 ? -36.804 1.051 62.519 1.00 88.38 84 GLN A N 1
ATOM 607 C CA . GLN A 1 84 ? -36.547 -0.319 62.053 1.00 88.38 84 GLN A CA 1
ATOM 608 C C . GLN A 1 84 ? -35.927 -0.356 60.644 1.00 88.38 84 GLN A C 1
ATOM 610 O O . GLN A 1 84 ? -35.289 -1.336 60.265 1.00 88.38 84 GLN A O 1
ATOM 615 N N . GLY A 1 85 ? -36.078 0.722 59.868 1.00 92.31 85 GLY A N 1
ATOM 616 C CA . GLY A 1 85 ? -35.551 0.850 58.509 1.00 92.31 85 GLY A CA 1
ATOM 617 C C . GLY A 1 85 ? -34.139 1.431 58.421 1.00 92.31 85 GLY A C 1
ATOM 618 O O . GLY A 1 85 ? -33.578 1.481 57.326 1.00 92.31 85 GLY A O 1
ATOM 619 N N . ARG A 1 86 ? -33.522 1.854 59.537 1.00 89.75 86 ARG A N 1
ATOM 620 C CA . ARG A 1 86 ? -32.224 2.561 59.522 1.00 89.75 86 ARG A CA 1
ATOM 621 C C . ARG A 1 86 ? -31.116 1.792 58.801 1.00 89.75 86 ARG A C 1
ATOM 623 O O . ARG A 1 86 ? -30.419 2.374 57.974 1.00 89.75 86 ARG A O 1
ATOM 630 N N . GLY A 1 87 ? -30.986 0.489 59.060 1.00 91.31 87 GLY A N 1
ATOM 631 C CA . GLY A 1 87 ? -29.998 -0.360 58.382 1.00 91.31 87 GLY A CA 1
ATOM 632 C C . GLY A 1 87 ? -30.252 -0.477 56.874 1.00 91.31 87 GLY A C 1
ATOM 633 O O . GLY A 1 87 ? -29.327 -0.339 56.075 1.00 91.31 87 GLY A O 1
ATOM 634 N N . PHE A 1 88 ? -31.517 -0.638 56.474 1.00 93.06 88 PHE A N 1
ATOM 635 C CA . PHE A 1 88 ? -31.913 -0.698 55.063 1.00 93.06 88 PHE A CA 1
ATOM 636 C C . PHE A 1 88 ? -31.682 0.624 54.327 1.00 93.06 88 PHE A C 1
ATOM 638 O O . PHE A 1 88 ? -31.269 0.606 53.169 1.00 93.06 88 PHE A O 1
ATOM 645 N N . SER A 1 89 ? -31.874 1.766 54.994 1.00 93.62 89 SER A N 1
ATOM 646 C CA . SER A 1 89 ? -31.621 3.084 54.402 1.00 93.62 89 SER A CA 1
ATOM 647 C C . SER A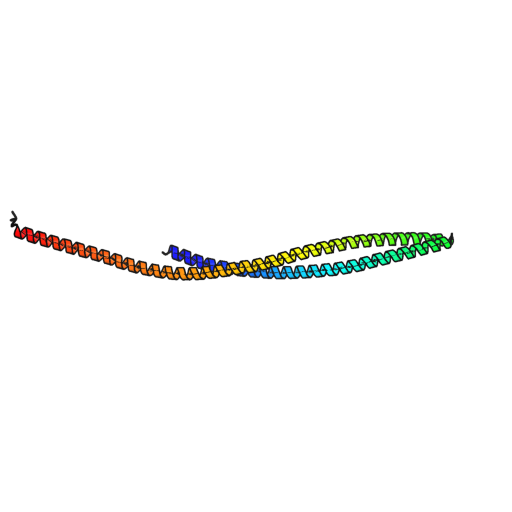 1 89 ? -30.154 3.272 54.005 1.00 93.62 89 SER A C 1
ATOM 649 O O . SER A 1 89 ? -29.879 3.891 52.976 1.00 93.62 89 SER A O 1
ATOM 651 N N . VAL A 1 90 ? -29.211 2.746 54.795 1.00 94.62 90 VAL A N 1
ATOM 652 C CA . VAL A 1 90 ? -27.773 2.830 54.485 1.00 94.62 90 VAL A CA 1
ATOM 653 C C . VAL A 1 90 ? -27.445 1.978 53.262 1.00 94.62 90 VAL A C 1
ATOM 655 O O . VAL A 1 90 ? -26.819 2.468 52.325 1.00 94.62 90 VAL A O 1
ATOM 658 N N . VAL A 1 91 ? -27.938 0.736 53.225 1.00 96.44 91 VAL A N 1
ATOM 659 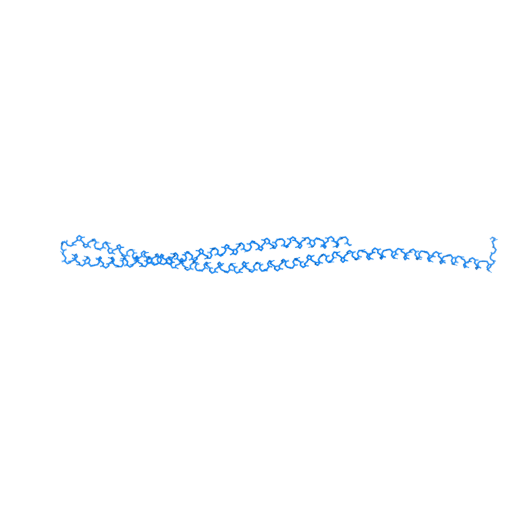C CA . VAL A 1 91 ? -27.739 -0.165 52.079 1.00 96.44 91 VAL A CA 1
ATOM 660 C C . VAL A 1 91 ? -28.337 0.432 50.804 1.00 96.44 91 VAL A C 1
ATOM 662 O O . VAL A 1 91 ? -27.681 0.437 49.767 1.00 96.44 91 VAL A O 1
ATOM 665 N N . ALA A 1 92 ? -29.545 0.997 50.874 1.00 96.94 92 ALA A N 1
ATOM 666 C CA . ALA A 1 92 ? -30.183 1.647 49.733 1.00 96.94 92 ALA A CA 1
ATOM 667 C C . ALA A 1 92 ? -29.352 2.826 49.194 1.00 96.94 92 ALA A C 1
ATOM 669 O O . ALA A 1 92 ? -29.204 2.973 47.981 1.00 96.94 92 ALA A O 1
ATOM 670 N N . SER A 1 93 ? -28.756 3.638 50.075 1.00 96.31 93 SER A N 1
ATOM 671 C CA . SER A 1 93 ? -27.864 4.730 49.665 1.00 96.31 93 SER A CA 1
ATOM 672 C C . SER A 1 93 ? -26.588 4.220 48.986 1.00 96.31 93 SER A C 1
ATOM 674 O O . SER A 1 93 ? -26.168 4.788 47.977 1.00 96.31 93 SER A O 1
ATOM 676 N N . GLU A 1 94 ? -25.991 3.140 49.495 1.00 97.62 94 GLU A N 1
ATOM 677 C CA . GLU A 1 94 ? -24.775 2.553 48.919 1.00 97.62 94 GLU A CA 1
ATOM 678 C C . GLU A 1 94 ? -25.044 1.937 47.538 1.00 97.62 94 GLU A C 1
ATOM 680 O O . GLU A 1 94 ? -24.317 2.201 46.578 1.00 97.62 94 GLU A O 1
ATOM 685 N N . VAL A 1 95 ? -26.150 1.195 47.393 1.00 98.00 95 VAL A N 1
ATOM 686 C CA . VAL A 1 95 ? -26.587 0.642 46.098 1.00 98.00 95 VAL A CA 1
ATOM 687 C C . VAL A 1 95 ? -26.851 1.765 45.095 1.00 98.00 95 VAL A C 1
ATOM 689 O O . VAL A 1 95 ? -26.464 1.659 43.930 1.00 98.00 95 VAL A O 1
ATOM 692 N N . ARG A 1 96 ? -27.462 2.870 45.539 1.00 97.44 96 ARG A N 1
ATOM 693 C CA . ARG A 1 96 ? -27.695 4.044 44.692 1.00 97.44 96 ARG A CA 1
ATOM 694 C C . ARG A 1 96 ? -26.382 4.665 44.213 1.00 97.44 96 ARG A C 1
ATOM 696 O O . ARG A 1 96 ? -26.250 4.955 43.025 1.00 97.44 96 ARG A O 1
ATOM 703 N N . ASN A 1 97 ? -25.407 4.834 45.107 1.00 97.50 97 ASN A N 1
ATOM 704 C CA . ASN A 1 97 ? -24.090 5.361 44.751 1.00 97.50 97 ASN A CA 1
ATOM 705 C C . ASN A 1 97 ? -23.382 4.455 43.730 1.00 97.50 97 ASN A C 1
ATOM 707 O O . ASN A 1 97 ? -22.885 4.936 42.710 1.00 97.50 97 ASN A O 1
ATOM 711 N N . LEU A 1 98 ? -23.409 3.137 43.955 1.00 97.69 98 LEU A N 1
ATOM 712 C CA . LEU A 1 98 ? -22.825 2.154 43.044 1.00 97.69 98 LEU A CA 1
ATOM 713 C C . LEU A 1 98 ? -23.479 2.200 41.655 1.00 97.69 98 LEU A C 1
ATOM 715 O O . LEU A 1 98 ? -22.777 2.187 40.643 1.00 97.69 98 LEU A O 1
ATOM 719 N N . ALA A 1 99 ? -24.806 2.324 41.600 1.00 98.06 99 ALA A N 1
ATOM 720 C CA . ALA A 1 99 ? -25.548 2.467 40.353 1.00 98.06 99 ALA A CA 1
ATOM 721 C C . ALA A 1 99 ? -25.155 3.745 39.589 1.00 98.06 99 ALA A C 1
ATOM 723 O O . ALA A 1 99 ? -24.910 3.693 38.385 1.00 98.06 99 ALA A O 1
ATOM 724 N N . GLN A 1 100 ? -25.014 4.883 40.277 1.00 97.31 100 GLN A N 1
ATOM 725 C CA . GLN A 1 100 ? -24.553 6.131 39.654 1.00 97.31 100 GLN A CA 1
ATOM 726 C C . GLN A 1 100 ? -23.119 6.017 39.117 1.00 97.31 100 GLN A C 1
ATOM 728 O O . GLN A 1 100 ? -22.848 6.456 37.999 1.00 97.31 100 GLN A O 1
ATOM 733 N N . ARG A 1 101 ? -22.211 5.385 39.872 1.00 97.88 101 ARG A N 1
ATOM 734 C CA . ARG A 1 101 ? -20.835 5.118 39.421 1.00 97.88 101 ARG A CA 1
ATOM 735 C C . ARG A 1 101 ? -20.799 4.204 38.197 1.00 97.88 101 ARG A C 1
ATOM 737 O O . ARG A 1 101 ? -20.031 4.460 37.275 1.00 97.88 101 ARG A O 1
ATOM 744 N N . SER A 1 102 ? -21.643 3.173 38.166 1.00 97.56 102 SER A N 1
ATOM 745 C CA . SER A 1 102 ? -21.757 2.263 37.022 1.00 97.56 102 SER A CA 1
ATOM 746 C C . SER A 1 102 ? -22.277 2.978 35.771 1.00 97.56 102 SER A C 1
ATOM 748 O O . SER A 1 102 ? -21.699 2.809 34.700 1.00 97.56 102 SER A O 1
ATOM 750 N N . ALA A 1 103 ? -23.295 3.836 35.904 1.00 96.94 103 ALA A N 1
ATOM 751 C CA . ALA A 1 103 ? -23.812 4.638 34.793 1.00 96.94 103 ALA A CA 1
ATOM 752 C C . ALA A 1 103 ? -22.760 5.613 34.232 1.00 96.94 103 ALA A C 1
ATOM 754 O O . ALA A 1 103 ? -22.648 5.779 33.018 1.00 96.94 103 ALA A O 1
ATOM 755 N N . GLN A 1 104 ? -21.965 6.237 35.107 1.00 97.31 104 GLN A N 1
ATOM 756 C CA . GLN A 1 104 ? -20.878 7.125 34.694 1.00 97.31 104 GLN A CA 1
ATOM 757 C C . GLN A 1 104 ? -19.787 6.365 33.925 1.00 97.31 104 GLN A C 1
ATOM 759 O O . GLN A 1 104 ? -19.413 6.783 32.832 1.00 97.31 104 GLN A O 1
ATOM 764 N N . ALA A 1 105 ? -19.341 5.216 34.442 1.00 97.44 105 ALA A N 1
ATOM 765 C CA . ALA A 1 105 ? -18.360 4.374 33.760 1.00 97.44 105 ALA A CA 1
ATOM 766 C C . ALA A 1 105 ? -18.871 3.875 32.397 1.00 97.44 105 ALA A C 1
ATOM 768 O O . ALA A 1 105 ? -18.125 3.872 31.421 1.00 97.44 105 ALA A O 1
ATOM 769 N N . ALA A 1 106 ? -20.154 3.504 32.304 1.00 97.31 106 ALA A N 1
ATOM 770 C CA . ALA A 1 106 ? -20.763 3.109 31.037 1.00 97.31 106 ALA A CA 1
ATOM 771 C C . ALA A 1 106 ? -20.717 4.250 30.003 1.00 97.31 106 ALA A C 1
ATOM 773 O O . ALA A 1 106 ? -20.324 4.018 28.865 1.00 97.31 106 ALA A O 1
ATOM 774 N N . LYS A 1 107 ? -21.027 5.493 30.394 1.00 95.69 107 LYS A N 1
ATOM 775 C CA . LYS A 1 107 ? -20.916 6.655 29.491 1.00 95.69 107 LYS A CA 1
ATOM 776 C C . LYS A 1 107 ? -19.485 6.931 29.030 1.00 95.69 107 LYS A C 1
ATOM 778 O O . LYS A 1 107 ? -19.276 7.306 27.880 1.00 95.69 107 LYS A O 1
ATOM 783 N N . GLU A 1 108 ? -18.500 6.768 29.908 1.00 97.25 108 GLU A N 1
ATOM 784 C CA . GLU A 1 108 ? -17.087 6.933 29.542 1.00 97.25 108 GLU A CA 1
ATOM 785 C C . GLU A 1 108 ? -16.647 5.875 28.521 1.00 97.25 108 GLU A C 1
ATOM 787 O O . GLU A 1 108 ? -16.012 6.208 27.520 1.00 97.25 108 GLU A O 1
ATOM 792 N N . ILE A 1 109 ? -17.055 4.618 28.723 1.00 96.50 109 ILE A N 1
ATOM 793 C CA . ILE A 1 109 ? -16.818 3.523 27.773 1.00 96.50 109 ILE A CA 1
ATOM 794 C C . ILE A 1 109 ? -17.502 3.808 26.428 1.00 96.50 109 ILE A C 1
ATOM 796 O O . ILE A 1 109 ? -16.879 3.636 25.383 1.00 96.50 109 ILE A O 1
ATOM 800 N N . GLU A 1 110 ? -18.747 4.287 26.438 1.00 95.19 110 GLU A N 1
ATOM 801 C CA . GLU A 1 110 ? -19.484 4.665 25.225 1.00 95.19 110 GLU A CA 1
ATOM 802 C C . GLU A 1 110 ? -18.733 5.737 24.417 1.00 95.19 110 GLU A C 1
ATOM 804 O O . GLU A 1 110 ? -18.583 5.605 23.201 1.00 95.19 110 GLU A O 1
ATOM 809 N N . GLY A 1 111 ? -18.171 6.746 25.094 1.00 95.94 111 GLY A N 1
ATOM 810 C CA . GLY A 1 111 ? -17.325 7.762 24.465 1.00 95.94 111 GLY A CA 1
ATOM 811 C C . GLY A 1 111 ? -16.064 7.182 23.811 1.00 95.94 111 GLY A C 1
ATOM 812 O O . GLY A 1 111 ? -15.766 7.502 22.660 1.00 95.94 111 GLY A O 1
ATOM 813 N N . LEU A 1 112 ? -15.355 6.285 24.504 1.00 96.38 112 LEU A N 1
ATOM 814 C CA . LEU A 1 112 ? -14.156 5.620 23.972 1.00 96.38 112 LEU A CA 1
ATOM 815 C C . LEU A 1 112 ? -14.466 4.723 22.764 1.00 96.38 112 LEU A C 1
ATOM 817 O O . LEU A 1 112 ? -13.670 4.640 21.823 1.00 96.38 112 LEU A O 1
ATOM 821 N N . ILE A 1 113 ? -15.623 4.059 22.764 1.00 95.12 113 ILE A N 1
ATOM 822 C CA . ILE A 1 113 ? -16.075 3.241 21.634 1.00 95.12 113 ILE A CA 1
ATOM 823 C C . ILE A 1 113 ? -16.411 4.130 20.439 1.00 95.12 113 ILE A C 1
ATOM 825 O O . ILE A 1 113 ? -15.963 3.838 19.331 1.00 95.12 113 ILE A O 1
ATOM 829 N N . ALA A 1 114 ? -17.138 5.230 20.649 1.00 93.50 114 ALA A N 1
ATOM 830 C CA . ALA A 1 114 ? -17.459 6.180 19.587 1.00 93.50 114 ALA A CA 1
ATOM 831 C C . ALA A 1 114 ? -16.189 6.766 18.944 1.00 93.50 114 ALA A C 1
ATOM 833 O O . ALA A 1 114 ? -16.083 6.844 17.717 1.00 93.50 114 ALA A O 1
ATOM 834 N N . GLU A 1 115 ? -15.188 7.110 19.759 1.00 95.19 115 GLU A N 1
ATOM 835 C CA . GLU A 1 115 ? -13.880 7.540 19.263 1.00 95.19 115 GLU A CA 1
ATOM 836 C C . GLU A 1 115 ? -13.182 6.430 18.461 1.00 95.19 115 GLU A C 1
ATOM 838 O O . GLU A 1 115 ? -12.667 6.682 17.369 1.00 95.19 115 GLU A O 1
ATOM 843 N N . SER A 1 116 ? -13.195 5.194 18.963 1.00 93.94 116 SER A N 1
ATOM 844 C CA . SER A 1 116 ? -12.584 4.043 18.288 1.00 93.94 116 SER A CA 1
ATOM 845 C C . SER A 1 116 ? -13.225 3.773 16.925 1.00 93.94 116 SER A C 1
ATOM 847 O O . SER A 1 116 ? -12.506 3.598 15.942 1.00 93.94 116 SER A O 1
ATOM 849 N N . VAL A 1 117 ? -14.559 3.818 16.829 1.00 93.44 117 VAL A N 1
ATOM 850 C CA . VAL A 1 117 ? -15.297 3.672 15.561 1.00 93.44 117 VAL A CA 1
ATOM 851 C C . VAL A 1 117 ? -14.903 4.772 14.574 1.00 93.44 117 VAL A C 1
ATOM 853 O O . VAL A 1 117 ? -14.607 4.479 13.416 1.00 93.44 117 VAL A O 1
ATOM 856 N N . SER A 1 118 ? -14.825 6.025 15.032 1.00 93.81 118 SER A N 1
ATOM 857 C CA . SER A 1 118 ? -14.392 7.154 14.199 1.00 93.81 118 SER A CA 1
ATOM 858 C C . SER A 1 118 ? -12.970 6.957 13.652 1.00 93.81 118 SER A C 1
ATOM 860 O O . SER A 1 118 ? -12.728 7.117 12.453 1.00 93.81 118 SER A O 1
ATOM 862 N N . ARG A 1 119 ? -12.030 6.521 14.502 1.00 93.88 119 ARG A N 1
ATOM 863 C CA . ARG A 1 119 ? -10.643 6.232 14.098 1.00 93.88 119 ARG A CA 1
ATOM 864 C C . ARG A 1 119 ? -10.553 5.073 13.105 1.00 93.88 119 ARG A C 1
ATOM 866 O O . ARG A 1 119 ? -9.806 5.170 12.134 1.00 93.88 119 ARG A O 1
ATOM 873 N N . VAL A 1 120 ? -11.318 4.002 13.314 1.00 94.62 120 VAL A N 1
ATOM 874 C CA . VAL A 1 120 ? -11.381 2.855 12.392 1.00 94.62 120 VAL A CA 1
ATOM 875 C C . VAL A 1 120 ? -11.954 3.273 11.039 1.00 94.62 120 VAL A C 1
ATOM 877 O O . VAL A 1 120 ? -11.416 2.879 10.004 1.00 94.62 120 VAL A O 1
ATOM 880 N N . GLN A 1 121 ? -12.987 4.119 11.015 1.00 91.56 121 GLN A N 1
ATOM 881 C CA . GLN A 1 121 ? -13.550 4.636 9.767 1.00 91.56 121 GLN A CA 1
ATOM 882 C C . GLN A 1 121 ? -12.541 5.504 9.004 1.00 91.56 121 GLN A C 1
ATOM 884 O O . GLN A 1 121 ? -12.354 5.318 7.802 1.00 91.56 121 GLN A O 1
ATOM 889 N N . ALA A 1 122 ? -11.849 6.413 9.696 1.00 93.50 122 ALA A N 1
ATOM 890 C CA . ALA A 1 122 ? -10.793 7.221 9.092 1.00 93.50 122 ALA A CA 1
ATOM 891 C C . ALA A 1 122 ? -9.649 6.347 8.544 1.00 93.50 122 ALA A C 1
ATOM 893 O O . ALA A 1 122 ? -9.199 6.549 7.417 1.00 93.50 122 ALA A O 1
ATOM 894 N N . GLY A 1 123 ? -9.223 5.335 9.308 1.00 94.00 123 GLY A N 1
ATOM 895 C CA . GLY A 1 123 ? -8.218 4.362 8.877 1.00 94.00 123 GLY A CA 1
ATOM 896 C C . GLY A 1 123 ? -8.661 3.552 7.657 1.00 94.00 123 GLY A C 1
ATOM 897 O O . GLY A 1 123 ? -7.870 3.354 6.740 1.00 94.00 123 GLY A O 1
ATOM 898 N N . THR A 1 124 ? -9.932 3.149 7.601 1.00 92.69 124 THR A N 1
ATOM 899 C CA . THR A 1 124 ? -10.503 2.423 6.456 1.00 92.69 124 THR A CA 1
ATOM 900 C C . THR A 1 124 ? -10.404 3.252 5.178 1.00 92.69 124 THR A C 1
ATOM 902 O O . THR A 1 124 ? -9.912 2.750 4.172 1.00 92.69 124 THR A O 1
ATOM 905 N N . ASN A 1 125 ? -10.770 4.536 5.233 1.00 92.25 125 ASN A N 1
ATOM 906 C CA . ASN A 1 125 ? -10.691 5.430 4.075 1.00 92.25 125 ASN A CA 1
ATOM 907 C C . ASN A 1 125 ? -9.241 5.593 3.571 1.00 92.25 125 ASN A C 1
ATOM 909 O O . ASN A 1 125 ? -8.989 5.508 2.371 1.00 92.25 125 ASN A O 1
ATOM 913 N N . LEU A 1 126 ? -8.274 5.770 4.482 1.00 94.31 126 LEU A N 1
ATOM 914 C CA . LEU A 1 126 ? -6.850 5.884 4.125 1.00 94.31 126 LEU A CA 1
ATOM 915 C C . LEU A 1 126 ? -6.314 4.613 3.452 1.00 94.31 126 LEU A C 1
ATOM 917 O O . LEU A 1 126 ? -5.526 4.674 2.504 1.00 94.31 126 LEU A O 1
ATOM 921 N N . VAL A 1 127 ? -6.738 3.450 3.940 1.00 94.12 127 VAL A N 1
ATOM 922 C CA . VAL A 1 127 ? -6.340 2.156 3.382 1.00 94.12 127 VAL A CA 1
ATOM 923 C C . VAL A 1 127 ? -6.996 1.928 2.013 1.00 94.12 127 VAL A C 1
ATOM 925 O O . VAL A 1 127 ? -6.327 1.447 1.101 1.00 94.12 127 VAL A O 1
ATOM 928 N N . GLU A 1 128 ? -8.252 2.335 1.812 1.00 91.19 128 GLU A N 1
ATOM 929 C CA . GLU A 1 128 ? -8.906 2.294 0.494 1.00 91.19 128 GLU A CA 1
ATOM 930 C C . GLU A 1 128 ? -8.182 3.170 -0.542 1.00 91.19 128 GLU A C 1
ATOM 932 O O . GLU A 1 128 ? -7.946 2.731 -1.670 1.00 91.19 128 GLU A O 1
ATOM 937 N N . ASP A 1 129 ? -7.759 4.378 -0.166 1.00 93.31 129 ASP A N 1
ATOM 938 C CA . ASP A 1 129 ? -6.970 5.248 -1.048 1.00 93.31 129 ASP A CA 1
ATOM 939 C C . ASP A 1 129 ? -5.572 4.674 -1.336 1.00 93.31 129 ASP A C 1
ATOM 941 O O . ASP A 1 129 ? -5.064 4.772 -2.461 1.00 93.31 129 ASP A O 1
ATOM 945 N N . THR A 1 130 ? -4.979 3.979 -0.363 1.00 92.50 130 THR A N 1
ATOM 946 C CA . THR A 1 130 ? -3.749 3.200 -0.578 1.00 92.50 130 THR A CA 1
ATOM 947 C C . THR A 1 130 ? -3.979 2.089 -1.607 1.00 92.50 130 THR A C 1
ATOM 949 O O . THR A 1 130 ? -3.152 1.895 -2.498 1.00 92.50 130 THR A O 1
ATOM 952 N N . GLY A 1 131 ? -5.128 1.407 -1.556 1.00 93.25 131 GLY A N 1
ATOM 953 C CA . GLY A 1 131 ? -5.529 0.402 -2.545 1.00 93.25 131 GLY A CA 1
ATOM 954 C C . GLY A 1 131 ? -5.617 0.965 -3.963 1.00 93.25 131 GLY A C 1
ATOM 955 O O . GLY A 1 131 ? -5.013 0.412 -4.883 1.00 93.25 131 GLY A O 1
ATOM 956 N N . LYS A 1 132 ? -6.270 2.121 -4.134 1.00 93.38 132 LYS A N 1
ATOM 957 C CA . LYS A 1 132 ? -6.323 2.826 -5.431 1.00 93.38 132 LYS A CA 1
ATOM 958 C C . LYS A 1 132 ? -4.929 3.197 -5.940 1.00 93.38 132 LYS A C 1
ATOM 960 O O . LYS A 1 132 ? -4.659 3.094 -7.135 1.00 93.38 132 LYS A O 1
ATOM 965 N N . THR A 1 133 ? -4.036 3.606 -5.041 1.00 93.81 133 THR A N 1
ATOM 966 C CA . THR A 1 133 ? -2.648 3.940 -5.392 1.00 93.81 133 THR A CA 1
ATOM 967 C C . THR A 1 133 ? -1.887 2.702 -5.875 1.00 93.81 133 THR A C 1
ATOM 969 O O . THR A 1 133 ? -1.170 2.776 -6.871 1.00 93.81 133 THR A O 1
ATOM 972 N N . MET A 1 134 ? -2.092 1.538 -5.248 1.00 93.38 134 MET A N 1
ATOM 973 C CA . MET A 1 134 ? -1.509 0.272 -5.716 1.00 93.38 134 MET A CA 1
ATOM 974 C C . MET A 1 134 ? -2.020 -0.119 -7.107 1.00 93.38 134 MET A C 1
ATOM 976 O O . MET A 1 134 ? -1.227 -0.512 -7.961 1.00 93.38 134 MET A O 1
ATOM 980 N N . GLU A 1 135 ? -3.315 0.058 -7.387 1.00 93.06 135 GLU A N 1
ATOM 981 C CA . GLU A 1 135 ? -3.849 -0.156 -8.738 1.00 93.06 135 GLU A CA 1
ATOM 982 C C . GLU A 1 135 ? -3.211 0.775 -9.775 1.00 93.06 135 GLU A C 1
ATOM 984 O O . GLU A 1 135 ? -2.906 0.348 -10.891 1.00 93.06 135 GLU A O 1
ATOM 989 N N . GLN A 1 136 ? -2.996 2.046 -9.425 1.00 94.38 136 GLN A N 1
ATOM 990 C CA . GLN A 1 136 ? -2.301 2.992 -10.297 1.00 94.38 136 GLN A CA 1
ATOM 991 C C . GLN A 1 136 ? -0.850 2.570 -10.545 1.00 94.38 136 GLN A C 1
ATOM 993 O O . GLN A 1 136 ? -0.400 2.635 -11.687 1.00 94.38 136 GLN A O 1
ATOM 998 N N . ILE A 1 137 ? -0.140 2.082 -9.523 1.00 93.38 137 ILE A N 1
ATOM 999 C CA . ILE A 1 137 ? 1.219 1.543 -9.673 1.00 93.38 137 ILE A CA 1
ATOM 1000 C C . ILE A 1 137 ? 1.222 0.377 -10.664 1.00 93.38 137 ILE A C 1
ATOM 1002 O O . ILE A 1 137 ? 2.013 0.393 -11.604 1.00 93.38 137 ILE A O 1
ATOM 1006 N N . VAL A 1 138 ? 0.309 -0.591 -10.523 1.00 93.94 138 VAL A N 1
ATOM 1007 C CA . VAL A 1 138 ? 0.207 -1.732 -11.452 1.00 93.94 138 VAL A CA 1
ATOM 1008 C C . VAL A 1 138 ? -0.002 -1.257 -12.893 1.00 93.94 138 VAL A C 1
ATOM 1010 O O . VAL A 1 138 ? 0.662 -1.754 -13.805 1.00 93.94 138 VAL A O 1
ATOM 1013 N N . ARG A 1 139 ? -0.878 -0.267 -13.118 1.00 94.69 139 ARG A N 1
ATOM 1014 C CA . ARG A 1 139 ? -1.111 0.306 -14.458 1.00 94.69 139 ARG A CA 1
ATOM 1015 C C . ARG A 1 139 ? 0.138 0.996 -15.011 1.00 94.69 139 ARG A C 1
ATOM 1017 O O . ARG A 1 139 ? 0.525 0.718 -16.142 1.00 94.69 139 ARG A O 1
ATOM 1024 N N . SER A 1 140 ? 0.793 1.842 -14.217 1.00 95.44 140 SER A N 1
ATOM 1025 C CA . SER A 1 140 ? 2.013 2.555 -14.623 1.00 95.44 140 SER A CA 1
ATOM 1026 C C . SER A 1 140 ? 3.157 1.597 -14.949 1.00 95.44 140 SER A C 1
ATOM 1028 O O . SER A 1 140 ? 3.832 1.755 -15.960 1.00 95.44 140 SER A O 1
ATOM 1030 N N . VAL A 1 141 ? 3.347 0.563 -14.132 1.00 94.69 141 VAL A N 1
ATOM 1031 C CA . VAL A 1 141 ? 4.376 -0.460 -14.350 1.00 94.69 141 VAL A CA 1
ATOM 1032 C C . VAL A 1 141 ? 4.068 -1.306 -15.590 1.00 94.69 141 VAL A C 1
ATOM 1034 O O . VAL A 1 141 ? 4.978 -1.644 -16.345 1.00 94.69 141 VAL A O 1
ATOM 1037 N N . THR A 1 142 ? 2.790 -1.593 -15.853 1.00 91.94 142 THR A N 1
ATOM 1038 C CA . THR A 1 142 ? 2.370 -2.254 -17.100 1.00 91.94 142 THR A CA 1
ATOM 1039 C C . THR A 1 142 ? 2.734 -1.404 -18.316 1.00 91.94 142 THR A C 1
ATOM 1041 O O . THR A 1 142 ? 3.295 -1.924 -19.273 1.00 91.94 142 THR A O 1
ATOM 1044 N N . HIS A 1 143 ? 2.514 -0.089 -18.248 1.00 94.44 143 HIS A N 1
ATOM 1045 C CA . HIS A 1 143 ? 2.899 0.818 -19.326 1.00 94.44 143 HIS A CA 1
ATOM 1046 C C . HIS A 1 143 ? 4.421 0.876 -19.538 1.00 94.44 143 HIS A C 1
ATOM 1048 O O . HIS A 1 143 ? 4.885 0.853 -20.675 1.00 94.44 143 HIS A O 1
ATOM 1054 N N . VAL A 1 144 ? 5.213 0.879 -18.457 1.00 94.62 144 VAL A N 1
ATOM 1055 C CA . VAL A 1 144 ? 6.683 0.788 -18.544 1.00 94.62 144 VAL A CA 1
ATOM 1056 C C . VAL A 1 144 ? 7.108 -0.492 -19.260 1.00 94.62 144 VAL A C 1
ATOM 1058 O O . VAL A 1 144 ? 7.977 -0.440 -20.127 1.00 94.62 144 VAL A O 1
ATOM 1061 N N . ARG A 1 145 ? 6.485 -1.631 -18.941 1.00 92.06 145 ARG A N 1
ATOM 1062 C CA . ARG A 1 145 ? 6.746 -2.892 -19.641 1.00 92.06 145 ARG A CA 1
ATOM 1063 C C . ARG A 1 145 ? 6.478 -2.778 -21.142 1.00 92.06 145 ARG A C 1
ATOM 1065 O O . ARG A 1 145 ? 7.301 -3.250 -21.922 1.00 92.06 145 ARG A O 1
A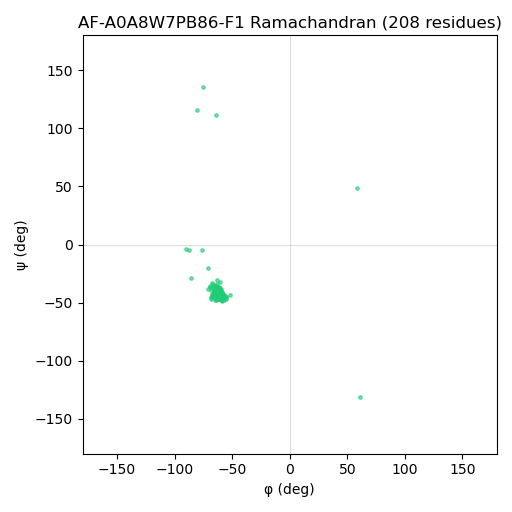TOM 1072 N N . ASP A 1 146 ? 5.357 -2.181 -21.534 1.00 92.75 146 ASP A N 1
ATOM 1073 C CA . ASP A 1 146 ? 4.992 -2.049 -22.947 1.00 92.75 146 ASP A CA 1
ATOM 1074 C C . ASP A 1 146 ? 6.030 -1.191 -23.695 1.00 92.75 146 ASP A C 1
ATOM 1076 O O . ASP A 1 146 ? 6.534 -1.602 -24.739 1.00 92.75 146 ASP A O 1
ATOM 1080 N N . ILE A 1 147 ? 6.472 -0.078 -23.095 1.00 94.69 147 ILE A N 1
ATOM 1081 C CA . ILE A 1 147 ? 7.550 0.761 -23.648 1.00 94.69 147 ILE A CA 1
ATOM 1082 C C . ILE A 1 147 ? 8.866 -0.023 -23.753 1.00 94.69 147 ILE A C 1
ATOM 1084 O O . ILE A 1 147 ? 9.565 0.068 -24.760 1.00 94.69 147 ILE A O 1
ATOM 1088 N N . MET A 1 148 ? 9.235 -0.809 -22.737 1.00 94.56 148 MET A N 1
ATOM 1089 C CA . MET A 1 148 ? 10.458 -1.619 -22.799 1.00 94.56 148 MET A CA 1
ATOM 1090 C C . MET A 1 148 ? 10.386 -2.683 -23.902 1.00 94.56 148 MET A C 1
ATOM 1092 O O . MET A 1 148 ? 11.393 -2.949 -24.556 1.00 94.56 148 MET A O 1
ATOM 1096 N N . ALA A 1 149 ? 9.209 -3.263 -24.150 1.00 92.38 149 ALA A N 1
ATOM 1097 C CA . ALA A 1 149 ? 9.006 -4.190 -25.259 1.00 92.38 149 ALA A CA 1
ATOM 1098 C C . ALA A 1 149 ? 9.181 -3.495 -26.622 1.00 92.38 149 ALA A C 1
ATOM 1100 O O . ALA A 1 149 ? 9.839 -4.045 -27.506 1.00 92.38 149 ALA A O 1
ATOM 1101 N N . GLU A 1 150 ? 8.668 -2.271 -26.77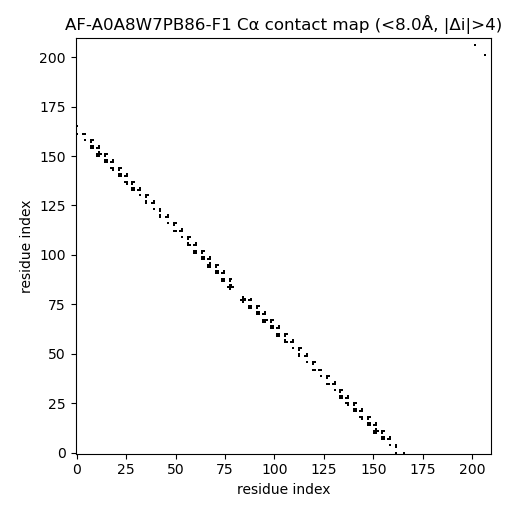2 1.00 95.44 150 GLU A N 1
ATOM 1102 C CA . GLU A 1 150 ? 8.885 -1.449 -27.970 1.00 95.44 150 GLU A CA 1
ATO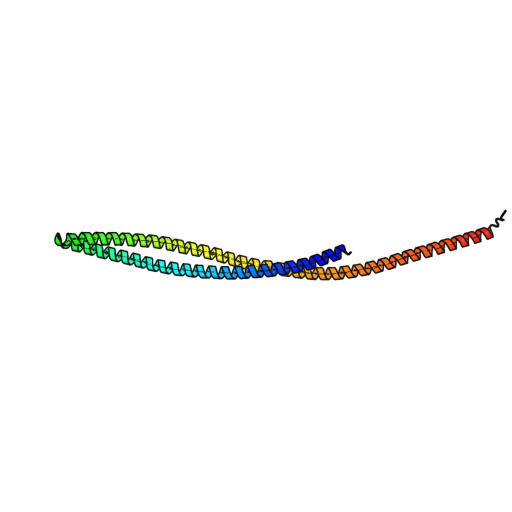M 1103 C C . GLU A 1 150 ? 10.368 -1.097 -28.168 1.00 95.44 150 GLU A C 1
ATOM 1105 O O . GLU A 1 150 ? 10.884 -1.226 -29.277 1.00 95.44 150 GLU A O 1
ATOM 1110 N N . ILE A 1 151 ? 11.088 -0.724 -27.102 1.00 94.31 151 ILE A N 1
ATOM 1111 C CA . ILE A 1 151 ? 12.530 -0.427 -27.170 1.00 94.31 151 ILE A CA 1
ATOM 1112 C C . ILE A 1 151 ? 13.332 -1.668 -27.563 1.00 94.31 151 ILE A C 1
ATOM 1114 O O . ILE A 1 151 ? 14.248 -1.562 -28.381 1.00 94.31 151 ILE A O 1
ATOM 11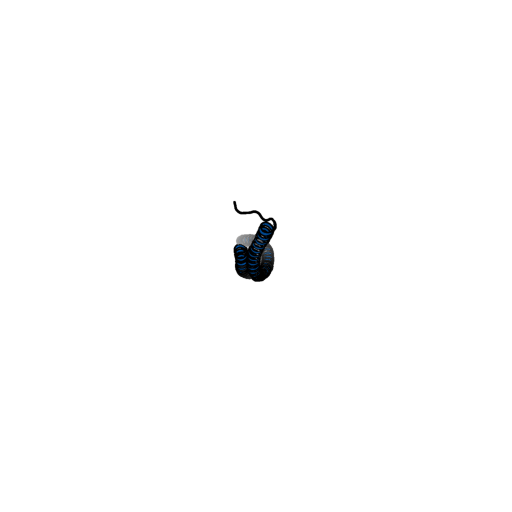18 N N . ALA A 1 152 ? 13.003 -2.838 -27.011 1.00 91.75 152 ALA A N 1
ATOM 1119 C CA . ALA A 1 152 ? 13.665 -4.088 -27.372 1.00 91.75 152 ALA A CA 1
ATOM 1120 C C . ALA A 1 152 ? 13.459 -4.411 -28.863 1.00 91.75 152 ALA A C 1
ATOM 1122 O O . ALA A 1 152 ? 14.426 -4.705 -29.566 1.00 91.75 152 ALA A O 1
ATOM 1123 N N . ALA A 1 153 ? 12.229 -4.268 -29.368 1.00 93.44 153 ALA A N 1
ATOM 1124 C CA . ALA A 1 153 ? 11.915 -4.473 -30.782 1.00 93.44 153 ALA A CA 1
ATOM 1125 C C . ALA A 1 153 ? 12.637 -3.467 -31.698 1.00 93.44 153 ALA A C 1
ATOM 1127 O O . ALA A 1 153 ? 13.244 -3.863 -32.696 1.00 93.44 153 ALA A O 1
ATOM 1128 N N . ALA A 1 154 ? 12.636 -2.180 -31.337 1.00 95.62 154 ALA A N 1
ATOM 1129 C CA . ALA A 1 154 ? 13.338 -1.136 -32.081 1.00 95.62 154 ALA A CA 1
ATOM 1130 C C . ALA A 1 154 ? 14.862 -1.352 -32.083 1.00 95.62 154 ALA A C 1
ATOM 1132 O O . ALA A 1 154 ? 15.522 -1.123 -33.095 1.00 95.62 154 ALA A O 1
ATOM 1133 N N . SER A 1 155 ? 15.431 -1.831 -30.974 1.00 94.94 155 SER A N 1
ATOM 1134 C CA . SER A 1 155 ? 16.866 -2.130 -30.864 1.00 94.94 155 SER A CA 1
ATOM 1135 C C . SER A 1 155 ? 17.266 -3.345 -31.712 1.00 94.94 155 SER A C 1
ATOM 1137 O O . SER A 1 155 ? 18.333 -3.348 -32.331 1.00 94.94 155 SER A O 1
ATOM 1139 N N . ASP A 1 156 ? 16.404 -4.362 -31.805 1.00 90.62 156 ASP A N 1
ATOM 1140 C CA . ASP A 1 156 ? 16.603 -5.498 -32.715 1.00 90.62 156 ASP A CA 1
ATOM 1141 C C . ASP A 1 156 ? 16.579 -5.045 -34.187 1.00 90.62 156 ASP A C 1
ATOM 1143 O O . ASP A 1 156 ? 17.456 -5.394 -34.982 1.00 90.62 156 ASP A O 1
ATOM 1147 N N . GLU A 1 157 ? 15.634 -4.173 -34.551 1.00 94.25 157 GLU A N 1
ATOM 1148 C CA . GLU A 1 157 ? 15.575 -3.579 -35.888 1.00 94.25 157 GLU A CA 1
ATOM 1149 C C . GLU A 1 157 ? 16.805 -2.717 -36.205 1.00 94.25 157 GLU A C 1
ATOM 1151 O O . GLU A 1 157 ? 17.401 -2.867 -37.276 1.00 94.25 157 GLU A O 1
ATOM 1156 N N . GLN A 1 158 ? 17.249 -1.882 -35.261 1.00 93.38 158 GLN A N 1
ATOM 1157 C CA . GLN A 1 158 ? 18.488 -1.112 -35.392 1.00 93.38 158 GLN A CA 1
ATOM 1158 C C . GLN A 1 158 ? 19.700 -2.021 -35.593 1.00 93.38 158 GLN A C 1
ATOM 1160 O O . GLN A 1 158 ? 20.546 -1.725 -36.433 1.00 93.38 158 GLN A O 1
ATOM 1165 N N . THR A 1 159 ? 19.776 -3.147 -34.881 1.00 92.06 159 THR A N 1
ATOM 1166 C CA . THR A 1 159 ? 20.872 -4.114 -35.041 1.00 92.06 159 THR A CA 1
ATOM 1167 C C . THR A 1 159 ? 20.908 -4.675 -36.463 1.00 92.06 159 THR A C 1
ATOM 1169 O O . THR A 1 159 ? 21.975 -4.723 -37.081 1.00 92.06 159 THR A O 1
ATOM 1172 N N . ARG A 1 160 ? 19.743 -5.029 -37.029 1.00 92.19 160 ARG A N 1
ATOM 1173 C CA . ARG A 1 160 ? 19.629 -5.466 -38.432 1.00 92.19 160 ARG A CA 1
ATOM 1174 C C . ARG A 1 160 ? 20.040 -4.366 -39.415 1.00 92.19 160 ARG A C 1
ATOM 1176 O O . ARG A 1 160 ? 20.809 -4.637 -40.336 1.00 92.19 160 ARG A O 1
ATOM 1183 N N . GLY A 1 161 ? 19.585 -3.131 -39.205 1.00 94.38 161 GLY A N 1
ATOM 1184 C CA . GLY A 1 161 ? 19.948 -1.985 -40.046 1.00 94.38 161 GLY A CA 1
ATOM 1185 C C . GLY A 1 161 ? 21.448 -1.669 -40.008 1.00 94.38 161 GLY A C 1
ATOM 1186 O O . GLY A 1 161 ? 22.071 -1.443 -41.043 1.00 94.38 161 GLY A O 1
ATOM 1187 N N . ILE A 1 162 ? 22.068 -1.738 -38.828 1.00 93.38 162 ILE A N 1
ATOM 1188 C CA . ILE A 1 162 ? 23.515 -1.550 -38.653 1.00 93.38 162 ILE A CA 1
ATOM 1189 C C . ILE A 1 162 ? 24.302 -2.640 -39.388 1.00 93.38 162 ILE A C 1
ATOM 1191 O O . ILE A 1 162 ? 25.314 -2.328 -40.018 1.00 93.38 162 ILE A O 1
ATOM 1195 N N . ALA A 1 163 ? 23.843 -3.895 -39.359 1.00 90.75 163 ALA A N 1
ATOM 1196 C CA . ALA A 1 163 ? 24.478 -4.979 -40.108 1.00 90.75 163 ALA A CA 1
ATOM 1197 C C . ALA A 1 163 ? 24.444 -4.727 -41.628 1.00 90.75 163 ALA A C 1
ATOM 1199 O O . ALA A 1 163 ? 25.453 -4.921 -42.306 1.00 90.75 163 ALA A O 1
ATOM 1200 N N . GLN A 1 164 ? 23.324 -4.222 -42.157 1.00 92.44 164 GLN A N 1
ATOM 1201 C CA . GLN A 1 164 ? 23.202 -3.844 -43.571 1.00 92.44 164 GLN A CA 1
ATOM 1202 C C . GLN A 1 164 ? 24.128 -2.680 -43.947 1.00 92.44 164 GLN A C 1
ATOM 1204 O O . GLN A 1 164 ? 24.804 -2.741 -44.973 1.00 92.44 164 GLN A O 1
ATOM 1209 N N . ILE A 1 165 ? 24.218 -1.648 -43.100 1.00 94.06 165 ILE A N 1
ATOM 1210 C CA . ILE A 1 165 ? 25.163 -0.537 -43.298 1.00 94.06 165 ILE A CA 1
ATOM 1211 C C . ILE A 1 165 ? 26.604 -1.058 -43.289 1.00 94.06 165 ILE A C 1
ATOM 1213 O O . ILE A 1 165 ? 27.410 -0.649 -44.120 1.00 94.06 165 ILE A O 1
ATOM 1217 N N . GLY A 1 166 ? 26.927 -1.982 -42.380 1.00 91.38 166 GLY A N 1
ATOM 1218 C CA . GLY A 1 166 ? 28.234 -2.635 -42.333 1.00 91.38 166 GLY A CA 1
ATOM 1219 C C . GLY A 1 166 ? 28.593 -3.304 -43.661 1.00 91.38 166 GLY A C 1
ATOM 1220 O O . GLY A 1 166 ? 29.689 -3.084 -44.171 1.00 91.38 166 GLY A O 1
ATOM 1221 N N . GLN A 1 167 ? 27.652 -4.039 -44.262 1.00 92.69 167 GLN A N 1
ATOM 1222 C CA . GLN A 1 167 ? 27.846 -4.666 -45.571 1.00 92.69 167 GLN A CA 1
ATOM 1223 C C . GLN A 1 167 ? 28.062 -3.633 -46.688 1.00 92.69 167 GLN A C 1
ATOM 1225 O O . GLN A 1 167 ? 28.982 -3.784 -47.490 1.00 92.69 167 GLN A O 1
ATOM 1230 N N . ALA A 1 168 ? 27.264 -2.561 -46.715 1.00 93.62 168 ALA A N 1
ATOM 1231 C CA . ALA A 1 168 ? 27.398 -1.497 -47.711 1.00 93.62 168 ALA A CA 1
ATOM 1232 C C . ALA A 1 168 ? 28.745 -0.757 -47.608 1.00 93.62 168 ALA A C 1
ATOM 1234 O O . ALA A 1 168 ? 29.310 -0.355 -48.622 1.00 93.62 168 ALA A O 1
ATOM 1235 N N . ILE A 1 169 ? 29.287 -0.596 -46.395 1.00 93.38 169 ILE A N 1
ATOM 1236 C CA . ILE A 1 169 ? 30.616 -0.002 -46.183 1.00 93.38 169 ILE A CA 1
ATOM 1237 C C . ILE A 1 169 ? 31.714 -0.900 -46.760 1.00 93.38 169 ILE A C 1
ATOM 1239 O O . ILE A 1 169 ? 32.624 -0.385 -47.400 1.00 93.38 169 ILE A O 1
ATOM 1243 N N . VAL A 1 170 ? 31.625 -2.221 -46.579 1.00 93.50 170 VAL A N 1
ATOM 1244 C CA . VAL A 1 170 ? 32.595 -3.169 -47.159 1.00 93.50 170 VAL A CA 1
ATOM 1245 C C . VAL A 1 170 ? 32.570 -3.115 -48.690 1.00 93.50 170 VAL A C 1
ATOM 1247 O O . VAL A 1 170 ? 33.619 -3.120 -49.331 1.00 93.50 170 VAL A O 1
ATOM 1250 N N . GLU A 1 171 ? 31.386 -3.010 -49.292 1.00 94.12 171 GLU A N 1
ATOM 1251 C CA . GLU A 1 171 ? 31.237 -2.876 -50.746 1.00 94.12 171 GLU A CA 1
ATOM 1252 C C . GLU A 1 171 ? 31.756 -1.523 -51.275 1.00 94.12 171 GLU A C 1
ATOM 1254 O O . GLU A 1 171 ? 32.421 -1.462 -52.316 1.00 94.12 171 GLU A O 1
ATOM 1259 N N . MET A 1 172 ? 31.517 -0.435 -50.535 1.00 93.94 172 MET A N 1
ATOM 1260 C CA . MET A 1 172 ? 32.094 0.880 -50.834 1.00 93.94 172 MET A CA 1
ATOM 1261 C C . MET A 1 172 ? 33.618 0.883 -50.716 1.00 93.94 172 MET A C 1
ATOM 1263 O O . MET A 1 172 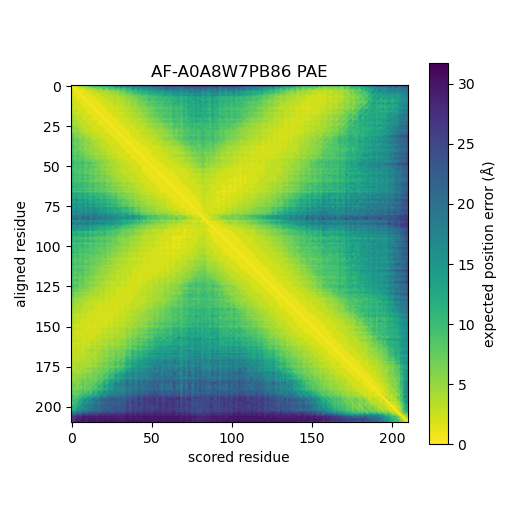? 34.280 1.487 -51.560 1.00 93.94 172 MET A O 1
ATOM 1267 N N . ASP A 1 173 ? 34.181 0.215 -49.709 1.00 95.00 173 ASP A N 1
ATOM 1268 C CA . ASP A 1 173 ? 35.631 0.081 -49.548 1.00 95.00 173 ASP A CA 1
ATOM 1269 C C . ASP A 1 173 ? 36.239 -0.665 -50.740 1.00 95.00 173 ASP A C 1
ATOM 1271 O O . ASP A 1 173 ? 37.170 -0.167 -51.370 1.00 95.00 173 ASP A O 1
ATOM 1275 N N . HIS A 1 174 ? 35.631 -1.782 -51.152 1.00 95.06 174 HIS A N 1
ATOM 1276 C CA . HIS A 1 174 ? 36.041 -2.514 -52.351 1.00 95.06 174 HIS A CA 1
ATOM 1277 C C . HIS A 1 174 ? 36.008 -1.633 -53.611 1.00 95.06 174 HIS A C 1
ATOM 1279 O O . HIS A 1 174 ? 36.987 -1.568 -54.353 1.00 95.06 174 HIS A O 1
ATOM 1285 N N . THR A 1 175 ? 34.915 -0.898 -53.835 1.00 95.94 175 THR A N 1
ATOM 1286 C CA . THR A 1 175 ? 34.792 0.019 -54.983 1.00 95.94 175 THR A CA 1
ATOM 1287 C C . THR A 1 175 ? 35.819 1.154 -54.915 1.00 95.94 175 THR A C 1
ATOM 1289 O O . THR A 1 175 ? 36.375 1.562 -55.932 1.00 95.94 175 THR A O 1
ATOM 1292 N N . THR A 1 176 ? 36.119 1.655 -53.715 1.00 95.38 176 THR A N 1
ATOM 1293 C CA . THR A 1 176 ? 37.124 2.706 -53.499 1.00 95.38 176 THR A CA 1
ATOM 1294 C C . THR A 1 176 ? 38.530 2.197 -53.812 1.00 95.38 176 THR A C 1
ATOM 1296 O O . THR A 1 176 ? 39.280 2.883 -54.506 1.00 95.38 176 THR A O 1
ATOM 1299 N N . GLN A 1 177 ? 38.871 0.979 -53.381 1.00 95.00 177 GLN A N 1
ATOM 1300 C CA . GLN A 1 177 ? 40.139 0.328 -53.722 1.00 95.00 177 GLN A CA 1
ATOM 1301 C C . GLN A 1 177 ? 40.257 0.070 -55.230 1.00 95.00 177 GLN A C 1
ATOM 1303 O O . GLN A 1 177 ? 41.303 0.338 -55.819 1.00 95.00 177 GLN A O 1
ATOM 1308 N N . GLN A 1 178 ? 39.178 -0.375 -55.881 1.00 95.06 178 GLN A N 1
ATOM 1309 C CA . GLN A 1 178 ? 39.139 -0.528 -57.338 1.00 95.06 178 GLN A CA 1
ATOM 1310 C C . GLN A 1 178 ? 39.343 0.807 -58.062 1.00 95.06 178 GLN A C 1
ATOM 1312 O O . GLN A 1 178 ? 40.123 0.874 -59.007 1.00 95.06 178 GLN A O 1
ATOM 1317 N N . ASN A 1 179 ? 38.690 1.878 -57.608 1.00 94.50 179 ASN A N 1
ATOM 1318 C CA . ASN A 1 179 ? 38.870 3.212 -58.179 1.00 94.50 179 ASN A CA 1
ATOM 1319 C C . ASN A 1 179 ? 40.313 3.703 -58.025 1.00 94.50 179 ASN A C 1
ATOM 1321 O O . ASN A 1 179 ? 40.856 4.276 -58.966 1.00 94.50 179 ASN A O 1
ATOM 1325 N N . ALA A 1 180 ? 40.951 3.460 -56.877 1.00 94.50 180 ALA A N 1
ATOM 1326 C CA . ALA A 1 180 ? 42.359 3.794 -56.675 1.00 94.50 180 ALA A CA 1
ATOM 1327 C C . ALA A 1 180 ? 43.267 3.037 -57.662 1.00 94.50 180 ALA A C 1
ATOM 1329 O O . ALA A 1 180 ? 44.087 3.663 -58.330 1.00 94.50 180 ALA A O 1
ATOM 1330 N N . ALA A 1 181 ? 43.055 1.728 -57.832 1.00 94.50 181 ALA A N 1
ATOM 1331 C CA . ALA A 1 181 ? 43.804 0.916 -58.793 1.00 94.50 181 ALA A CA 1
ATOM 1332 C C . ALA A 1 181 ? 43.601 1.387 -60.246 1.00 94.50 181 ALA A C 1
ATOM 1334 O O . ALA A 1 181 ? 44.561 1.492 -61.006 1.00 94.50 181 ALA A O 1
ATOM 1335 N N . LEU A 1 182 ? 42.368 1.737 -60.627 1.00 95.62 182 LEU A N 1
ATOM 1336 C CA . LEU A 1 182 ? 42.059 2.280 -61.954 1.00 95.62 182 LEU A CA 1
ATOM 1337 C C . LEU A 1 182 ? 42.726 3.639 -62.199 1.00 95.62 182 LEU A C 1
ATOM 1339 O O . LEU A 1 182 ? 43.151 3.926 -63.319 1.00 95.62 182 LEU A O 1
ATOM 1343 N N . VAL A 1 183 ? 42.823 4.486 -61.171 1.00 96.00 183 VAL A N 1
ATOM 1344 C CA . VAL A 1 183 ? 43.538 5.766 -61.256 1.00 96.00 183 VAL A CA 1
ATOM 1345 C C . VAL A 1 183 ? 45.040 5.534 -61.418 1.00 96.00 183 VAL A C 1
ATOM 1347 O O . VAL A 1 183 ? 45.650 6.195 -62.257 1.00 96.00 183 VAL A O 1
ATOM 1350 N N . GLU A 1 184 ? 45.630 4.584 -60.687 1.00 93.75 184 GLU A N 1
ATOM 1351 C CA . GLU A 1 184 ? 47.038 4.197 -60.859 1.00 93.75 184 GLU A CA 1
ATOM 1352 C C . GLU A 1 184 ? 47.314 3.665 -62.273 1.00 93.75 184 GLU A C 1
ATOM 1354 O O . GLU A 1 184 ? 48.263 4.104 -62.926 1.00 93.75 184 GLU A O 1
ATOM 1359 N N . GLU A 1 185 ? 46.453 2.783 -62.787 1.00 92.88 185 GLU A N 1
ATOM 1360 C CA . GLU A 1 185 ? 46.553 2.257 -64.152 1.00 92.88 185 GLU A CA 1
ATOM 1361 C C . GLU A 1 185 ? 46.426 3.376 -65.198 1.00 92.88 185 GLU A C 1
ATOM 1363 O O . GLU A 1 185 ? 47.217 3.457 -66.140 1.00 92.88 185 GLU A O 1
ATOM 1368 N N . SER A 1 186 ? 45.474 4.293 -65.002 1.00 93.31 186 SER A N 1
ATOM 1369 C CA . SER A 1 186 ? 45.258 5.437 -65.895 1.00 93.31 186 SER A CA 1
ATOM 1370 C C . SER A 1 186 ? 46.444 6.403 -65.894 1.00 93.31 186 SER A C 1
ATOM 1372 O O . SER A 1 186 ? 46.835 6.895 -66.954 1.00 93.31 186 SER A O 1
ATOM 1374 N N . ALA A 1 187 ? 47.043 6.659 -64.728 1.00 92.94 187 ALA A N 1
ATOM 1375 C CA . ALA A 1 187 ? 48.242 7.481 -64.608 1.00 92.94 187 ALA A CA 1
ATOM 1376 C C . ALA A 1 187 ? 49.433 6.832 -65.332 1.00 92.94 187 ALA A C 1
ATOM 1378 O O . ALA A 1 187 ? 50.101 7.499 -66.120 1.00 92.94 187 ALA A O 1
ATOM 1379 N N . ALA A 1 188 ? 49.649 5.524 -65.154 1.00 92.00 188 ALA A N 1
ATOM 1380 C CA . ALA A 1 188 ? 50.701 4.784 -65.854 1.00 92.00 188 ALA A CA 1
ATOM 1381 C C . ALA A 1 188 ? 50.504 4.775 -67.384 1.00 92.00 188 ALA A C 1
ATOM 1383 O O . ALA A 1 188 ? 51.468 4.894 -68.150 1.00 92.00 188 ALA A O 1
ATOM 1384 N N . ALA A 1 189 ? 49.253 4.665 -67.844 1.00 91.19 189 ALA A N 1
ATOM 1385 C CA . ALA A 1 189 ? 48.910 4.763 -69.258 1.00 91.19 189 ALA A CA 1
ATOM 1386 C C . ALA A 1 189 ? 49.192 6.169 -69.818 1.00 91.19 189 ALA A C 1
ATOM 1388 O O . ALA A 1 189 ? 49.757 6.289 -70.909 1.00 91.19 189 ALA A O 1
ATOM 1389 N N . ALA A 1 190 ? 48.850 7.224 -69.072 1.00 91.62 190 ALA A N 1
ATOM 1390 C CA . ALA A 1 190 ? 49.138 8.607 -69.444 1.00 91.62 190 ALA A CA 1
ATOM 1391 C C . ALA A 1 190 ? 50.651 8.880 -69.534 1.00 91.62 190 ALA A C 1
ATOM 1393 O O . ALA A 1 190 ? 51.102 9.426 -70.541 1.00 91.62 190 ALA A O 1
ATOM 1394 N N . ASP A 1 191 ? 51.437 8.417 -68.557 1.00 89.62 191 ASP A N 1
ATOM 1395 C CA . ASP A 1 191 ? 52.906 8.523 -68.553 1.00 89.62 191 ASP A CA 1
ATOM 1396 C C . ASP A 1 191 ? 53.527 7.804 -69.763 1.00 89.62 191 ASP A C 1
ATOM 1398 O O . ASP A 1 191 ? 54.416 8.323 -70.446 1.00 89.62 191 ASP A O 1
ATOM 1402 N N . SER A 1 192 ? 53.011 6.615 -70.088 1.00 89.81 192 SER A N 1
ATOM 1403 C CA . SER A 1 192 ? 53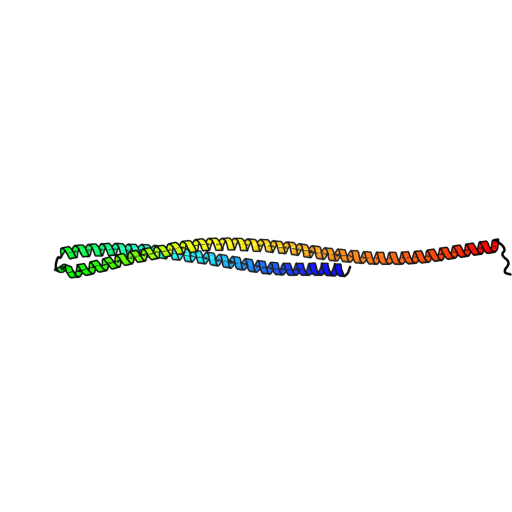.445 5.844 -71.259 1.00 89.81 192 SER A CA 1
ATOM 1404 C C . SER A 1 192 ? 53.138 6.572 -72.573 1.00 89.81 192 SER A C 1
ATOM 1406 O O . SER A 1 192 ? 53.976 6.603 -73.481 1.00 89.81 192 SER A O 1
ATOM 1408 N N . LEU A 1 193 ? 51.954 7.187 -72.678 1.00 88.12 193 LEU A N 1
ATOM 1409 C CA . LEU A 1 193 ? 51.540 8.004 -73.824 1.00 88.12 193 LEU A CA 1
ATOM 1410 C C . LEU A 1 193 ? 52.400 9.269 -73.964 1.00 88.12 193 LEU A C 1
ATOM 1412 O O . LEU A 1 193 ? 52.839 9.583 -75.075 1.00 88.12 193 LEU A O 1
ATOM 1416 N N . GLU A 1 194 ? 52.695 9.967 -72.864 1.00 88.56 194 GLU A N 1
ATOM 1417 C CA . GLU A 1 194 ? 53.584 11.134 -72.863 1.00 88.56 194 GLU A CA 1
ATOM 1418 C C . GLU A 1 194 ? 55.004 10.747 -73.299 1.00 88.56 194 GLU A C 1
ATOM 1420 O O . GLU A 1 194 ? 55.584 11.380 -74.189 1.00 88.56 194 GLU A O 1
ATOM 1425 N N . GLY A 1 195 ? 55.551 9.664 -72.738 1.00 84.75 195 GLY A N 1
ATOM 1426 C CA . GLY A 1 195 ? 56.860 9.131 -73.108 1.00 84.75 195 GLY A CA 1
ATOM 1427 C C . GLY A 1 195 ? 56.948 8.765 -74.593 1.00 84.75 195 GLY A C 1
ATOM 1428 O O . GLY A 1 195 ? 57.918 9.125 -75.271 1.00 84.75 195 GLY A O 1
ATOM 1429 N N . ALA A 1 196 ? 55.917 8.110 -75.137 1.00 80.06 196 ALA A N 1
ATOM 1430 C CA . ALA A 1 196 ? 55.822 7.802 -76.563 1.00 80.06 196 ALA A CA 1
ATOM 1431 C C . ALA A 1 196 ? 55.778 9.077 -77.429 1.00 80.06 196 ALA A C 1
ATOM 1433 O O . ALA A 1 196 ? 56.492 9.165 -78.434 1.00 80.06 196 ALA A O 1
ATOM 1434 N N . GLY A 1 197 ? 55.005 10.087 -77.015 1.00 83.12 197 GLY A N 1
ATOM 1435 C CA . GLY A 1 197 ? 54.928 11.392 -77.677 1.00 83.12 197 GLY A CA 1
ATOM 1436 C C . GLY A 1 197 ? 56.265 12.141 -77.687 1.00 83.12 197 GLY A C 1
ATOM 1437 O O . GLY A 1 197 ? 56.710 12.602 -78.743 1.00 83.12 197 GLY A O 1
ATOM 1438 N N . ARG A 1 198 ? 56.964 12.197 -76.544 1.00 79.50 198 ARG A N 1
ATOM 1439 C CA . ARG A 1 198 ? 58.318 12.773 -76.429 1.00 79.50 198 ARG A CA 1
ATOM 1440 C C . ARG A 1 198 ? 59.320 12.073 -77.341 1.00 79.50 198 ARG A C 1
ATOM 1442 O O . ARG A 1 198 ? 60.070 12.746 -78.046 1.00 79.50 198 ARG A O 1
ATOM 1449 N N . ASN A 1 199 ? 59.315 10.741 -77.375 1.00 76.94 199 ASN A N 1
ATOM 1450 C CA . ASN A 1 199 ? 60.195 9.967 -78.254 1.00 76.94 199 ASN A CA 1
ATOM 1451 C C . ASN A 1 199 ? 59.908 10.223 -79.740 1.00 76.94 199 ASN A C 1
ATOM 1453 O O . ASN A 1 199 ? 60.839 10.338 -80.541 1.00 76.94 199 ASN A O 1
ATOM 1457 N N . ALA A 1 200 ? 58.634 10.341 -80.117 1.00 74.75 200 ALA A N 1
ATOM 1458 C CA . ALA A 1 200 ? 58.243 10.674 -81.483 1.00 74.75 200 ALA A CA 1
ATOM 1459 C C . ALA A 1 200 ? 58.715 12.083 -81.889 1.00 74.75 200 ALA A C 1
ATOM 1461 O O . ALA A 1 200 ? 59.228 12.259 -82.995 1.00 74.75 200 ALA A O 1
ATOM 1462 N N . LEU A 1 201 ? 58.611 13.070 -80.993 1.00 73.38 201 LEU A N 1
ATOM 1463 C CA . LEU A 1 201 ? 59.119 14.429 -81.214 1.00 73.38 201 LEU A CA 1
ATOM 1464 C C . LEU A 1 201 ? 60.650 14.468 -81.305 1.00 73.38 201 LEU A C 1
ATOM 1466 O O . LEU A 1 201 ? 61.182 15.084 -82.225 1.00 73.38 201 LEU A O 1
ATOM 1470 N N . ALA A 1 202 ? 61.364 13.763 -80.424 1.00 70.31 202 ALA A N 1
ATOM 1471 C CA . ALA A 1 202 ? 62.826 13.683 -80.457 1.00 70.31 202 ALA A CA 1
ATOM 1472 C C . ALA A 1 202 ? 63.345 13.093 -81.781 1.00 70.31 202 ALA A C 1
ATOM 1474 O O . ALA A 1 202 ? 64.264 13.644 -82.388 1.00 70.31 202 ALA A O 1
ATOM 1475 N N . LYS A 1 203 ? 62.703 12.029 -82.289 1.00 69.69 203 LYS A N 1
ATOM 1476 C CA . LYS A 1 203 ? 63.018 11.457 -83.612 1.00 69.69 203 LYS A CA 1
ATOM 1477 C C . LYS A 1 203 ? 62.747 12.425 -84.766 1.00 69.69 203 LYS A C 1
ATOM 1479 O O . LYS A 1 203 ? 63.426 12.357 -85.784 1.00 69.69 203 LYS A O 1
ATOM 1484 N N . ARG A 1 204 ? 61.760 13.312 -84.623 1.00 65.88 204 ARG A N 1
ATOM 1485 C CA . ARG A 1 204 ? 61.329 14.253 -85.668 1.00 65.88 204 ARG A CA 1
ATOM 1486 C C . ARG A 1 204 ? 62.142 15.554 -85.677 1.00 65.88 204 ARG A C 1
ATOM 1488 O O . ARG A 1 204 ? 62.312 16.136 -86.741 1.00 65.88 204 ARG A O 1
ATOM 1495 N N . CYS A 1 205 ? 62.664 15.977 -84.524 1.00 66.25 205 CYS A N 1
ATOM 1496 C CA . CYS A 1 205 ? 63.498 17.174 -84.375 1.00 66.25 205 CYS A CA 1
ATOM 1497 C C . CYS A 1 205 ? 65.001 16.931 -84.604 1.00 66.25 205 CYS A C 1
ATOM 1499 O O . CYS A 1 205 ? 65.757 17.896 -84.610 1.00 66.25 205 CYS A O 1
ATOM 1501 N N . GLY A 1 206 ? 65.443 15.683 -84.809 1.00 61.00 206 GLY A N 1
ATOM 1502 C CA . GLY A 1 206 ? 66.797 15.381 -85.288 1.00 61.00 206 GLY A CA 1
ATOM 1503 C C . GLY A 1 206 ? 67.925 15.916 -84.401 1.00 61.00 206 GLY A C 1
ATOM 1504 O O . GLY A 1 206 ? 68.845 16.543 -84.916 1.00 61.00 206 GLY A O 1
ATOM 1505 N N . VAL A 1 207 ? 67.876 15.685 -83.085 1.00 53.88 207 VAL A N 1
ATOM 1506 C CA . VAL A 1 207 ? 69.024 15.981 -82.210 1.00 53.88 207 VAL A CA 1
ATOM 1507 C C . VAL A 1 207 ? 70.033 14.826 -82.325 1.00 53.88 207 VAL A C 1
ATOM 1509 O O . VAL A 1 207 ? 69.682 13.697 -81.972 1.00 53.88 207 VAL A O 1
ATOM 1512 N N . PRO A 1 208 ? 71.257 15.051 -82.836 1.00 53.06 208 PRO A N 1
ATOM 1513 C CA . PRO A 1 208 ? 72.289 14.026 -82.865 1.00 53.06 208 PRO A CA 1
ATOM 1514 C C . PRO A 1 208 ? 72.858 13.846 -81.453 1.00 53.06 208 PRO A C 1
ATOM 1516 O O . PRO A 1 208 ? 73.130 14.824 -80.761 1.00 53.06 208 PRO A O 1
ATOM 1519 N N . PHE A 1 209 ? 73.045 12.596 -81.027 1.00 51.66 209 PHE A N 1
ATOM 1520 C CA . PHE A 1 209 ? 73.904 12.291 -79.885 1.00 51.66 209 PHE A CA 1
ATOM 1521 C C . PHE A 1 209 ? 75.342 12.692 -80.245 1.00 51.66 209 PHE A C 1
ATOM 1523 O O . PHE A 1 209 ? 75.948 12.080 -81.127 1.00 51.66 209 PHE A O 1
ATOM 1530 N N . GLY A 1 210 ? 75.848 13.725 -79.574 1.00 45.72 210 GLY A N 1
ATOM 1531 C CA . GLY A 1 210 ? 77.248 14.134 -79.509 1.00 45.72 210 GLY A CA 1
ATOM 1532 C C . GLY A 1 210 ? 77.556 14.553 -78.084 1.00 45.72 210 GLY A C 1
ATOM 1533 O O . GLY A 1 210 ? 76.768 15.369 -77.556 1.00 45.72 210 GLY A O 1
#

Mean predicted aligned error: 9.24 Å

pLDDT: mean 91.94, std 8.06, range [45.72, 98.31]

InterPro domains:
  IPR004089 Methyl-accepting chemotaxis protein (MCP) signalling domain [PF00015] (20-175)
  IPR004089 Methyl-accepting chemotaxis protein (MCP) signalling domain [PS50111] (1-194)
  IPR004089 Methyl-accepting chemotaxis protein (MCP) signalling domain [SM00283] (1-206)

Radius of gyration: 50.8 Å; Cα contacts (8 Å, |Δi|>4): 137; chains: 1; bounding box: 119×26×149 Å

Organism: Anopheles coluzzii (NCBI:txid1518534)

Secondary structure (DSSP, 8-state):
-HHHHHHHHHHHHHHHHHHHHHHHHHHHHHHHHHHHHHHHHHHHHHHHHHHHHHHHHHHHHHHHHHHHHHHHHHHHHHHHTGGGGHHHHHHHHHHHHHHHHHHHHHHHHHHHHHHHHHHHHHHHHHHHHHHHHHHHHHHHHHHHHHHHHHHHHHHHHHHHHHHHHHHHHHHHHHHHHHHHHHHHHHHHHHHHHHHHHHHHHHHHHT----

Sequence (210 aa):
MEQLTATVKQNADNAHHANQLAADASQTAQQGGQLVNQVVSTMRDISGSSQRIAEITTLINGIAFQTNILALNAAVEAARAGEQGRGFSVVASEVRNLAQRSAQAAKEIEGLIAESVSRVQAGTNLVEDTGKTMEQIVRSVTHVRDIMAEIAAASDEQTRGIAQIGQAIVEMDHTTQQNAALVEESAAAADSLEGAGRNALAKRCGVPFG

Foldseek 3Di:
DVVLLVVLVVLLVVLVVLLVVLVVQLVVLVVVLVVLVVLLVVLVVLLVVLVVLLVVLVVQLVVLVVQLVVLVVQLVVLVVVPPVSPVSNVVSVVSNVVSVVSNVVSVVSNVVSVVVSVVSVVVSVVSVVVSVVSVVSSVVSVVSSVVSVVSSVVSVVVSVVVVVVVVVVVVVVVVVVVVVVVVVVVVVVVVVVVVVVVVVVCVVVDDDDD